Protein AF-A0A067NMU8-F1 (afdb_monomer)

Foldseek 3Di:
DVPAQAWEAEPVGDIDRHHLVLLLVQFPVSVPVVVVVPPPDPDDPDRHYHYDHHHLLLVLLLVCLSDPDDRDQCLVCLPVPVPSLLSNCVVCLVRVRPVSVVRSLVNVLSNLLPCLPSQLVSCVVSVVVVSVVSSVVNVVVVVCVVVVPPPDPPDPPPPPDDDDDDDDDDDDDDDDDDDDDDDDDDDDDDDDDDDDDDDDDDDDDDPPPPPPPPPDDDDDDDDDDDDDDD

Organism: Pleurotus ostreatus (strain PC15) (NCBI:txid1137138)

Solvent-accessible surface area (backbone atoms only — not comparable to full-atom values): 14870 Å² total; per-residue (Å²): 79,98,83,40,73,34,30,40,28,23,61,76,72,43,77,45,52,38,49,58,69,38,43,35,75,42,15,67,74,41,55,65,48,75,63,67,62,70,74,63,68,88,89,67,97,65,82,51,72,47,81,43,84,50,44,48,71,47,50,55,55,56,50,40,62,44,43,103,53,83,65,79,79,45,60,65,30,34,78,77,37,51,68,60,45,50,54,36,34,54,49,19,56,75,42,43,24,60,72,47,30,56,47,34,54,56,15,51,59,71,24,28,89,81,44,15,65,62,50,25,52,52,19,59,77,71,67,35,64,77,49,29,56,52,17,50,54,40,38,52,50,53,51,31,62,75,68,68,58,78,78,74,78,82,78,78,75,77,78,76,75,80,84,76,88,80,88,80,90,82,83,88,87,87,88,84,84,90,80,88,81,90,82,90,78,87,85,82,85,81,87,78,90,70,94,71,85,80,74,84,80,66,88,72,80,75,84,80,78,79,75,82,74,84,77,78,86,87,79,88,84,84,86,79,92,80,90,81,89,134

Mean predicted aligned error: 17.81 Å

Radius of gyration: 31.42 Å; Cα contacts (8 Å, |Δi|>4): 188; chains: 1; bounding box: 74×38×108 Å

Nearest PDB structures (foldseek):
  7mk2-assembly1_B  TM=7.548E-01  e=6.895E-04  Arabidopsis thaliana
  7mk3-assembly1_B  TM=6.906E-01  e=3.148E-04  Arabidopsis thaliana

pLDDT: mean 70.75, std 25.1, range [30.34, 97.5]

Structure (mmCIF, N/CA/C/O backbone):
data_AF-A0A067NMU8-F1
#
_entry.id   AF-A0A067NMU8-F1
#
loop_
_atom_site.group_PDB
_atom_site.id
_atom_site.type_symbol
_atom_site.label_atom_id
_atom_site.label_alt_id
_atom_site.label_comp_id
_atom_site.label_asym_id
_atom_site.label_entity_id
_atom_site.label_seq_id
_atom_site.pdbx_PDB_ins_code
_atom_site.Cartn_x
_atom_site.Cartn_y
_atom_site.Cartn_z
_atom_site.occupancy
_atom_site.B_iso_or_equiv
_atom_site.auth_seq_id
_atom_site.auth_comp_id
_atom_site.auth_asym_id
_atom_site.auth_atom_id
_atom_site.pdbx_PDB_model_num
ATOM 1 N N . ALA A 1 1 ? -12.758 10.124 15.071 1.00 61.84 1 ALA A N 1
ATOM 2 C CA . ALA A 1 1 ? -13.953 10.981 15.228 1.00 61.84 1 ALA A CA 1
ATOM 3 C C . ALA A 1 1 ? -14.558 10.747 16.617 1.00 61.84 1 ALA A C 1
ATOM 5 O O . ALA A 1 1 ? -14.150 9.770 17.238 1.00 61.84 1 ALA A O 1
ATOM 6 N N . PRO A 1 2 ? -15.435 11.610 17.158 1.00 74.81 2 PRO A N 1
ATOM 7 C CA . PRO A 1 2 ? -16.116 11.332 18.429 1.00 74.81 2 PRO A CA 1
ATOM 8 C C . PRO A 1 2 ? -17.111 10.158 18.340 1.00 74.81 2 PRO A C 1
ATOM 10 O O . PRO A 1 2 ? -17.369 9.516 19.349 1.00 74.81 2 PRO A O 1
ATOM 13 N N . ASP A 1 3 ? -17.609 9.855 17.141 1.00 83.62 3 ASP A N 1
ATOM 14 C CA . ASP A 1 3 ? -18.551 8.785 16.783 1.00 83.62 3 ASP A CA 1
ATOM 15 C C . ASP A 1 3 ? -17.879 7.477 16.320 1.00 83.62 3 ASP A C 1
ATOM 17 O O . ASP A 1 3 ? -18.549 6.567 15.840 1.00 83.62 3 ASP A O 1
ATOM 21 N N . SER A 1 4 ? -16.558 7.348 16.490 1.00 84.44 4 SER A N 1
ATOM 22 C CA . SER A 1 4 ? -15.832 6.119 16.148 1.00 84.44 4 SER A CA 1
ATOM 23 C C . SER A 1 4 ? -16.230 4.948 17.047 1.00 84.44 4 SER A C 1
ATOM 25 O O . SER A 1 4 ? -16.200 5.079 18.272 1.00 84.44 4 SER A O 1
ATOM 27 N N . ASP A 1 5 ? -16.477 3.791 16.449 1.00 85.38 5 ASP A N 1
ATOM 28 C CA . ASP A 1 5 ? -16.865 2.536 17.105 1.00 85.38 5 ASP A CA 1
ATOM 29 C C . ASP A 1 5 ? -15.700 1.536 17.239 1.00 85.38 5 ASP A C 1
ATOM 31 O O . ASP A 1 5 ? -15.777 0.598 18.033 1.00 85.38 5 ASP A O 1
ATOM 35 N N . ILE A 1 6 ? -14.594 1.759 16.522 1.00 86.81 6 ILE A N 1
ATOM 36 C CA . ILE A 1 6 ? -13.392 0.922 16.568 1.00 86.81 6 ILE A CA 1
ATOM 37 C C . ILE A 1 6 ? -12.119 1.774 16.516 1.00 86.81 6 ILE A C 1
ATOM 39 O O . ILE A 1 6 ? -12.063 2.840 15.893 1.00 86.81 6 ILE A O 1
ATOM 43 N N . SER A 1 7 ? -11.072 1.312 17.198 1.00 91.19 7 SER A N 1
ATOM 44 C CA . SER A 1 7 ? -9.743 1.919 17.139 1.00 91.19 7 SER A CA 1
ATOM 45 C C . SER A 1 7 ? -8.730 0.952 16.531 1.00 91.19 7 SER A C 1
ATOM 47 O O . SER A 1 7 ? -8.657 -0.207 16.924 1.00 91.19 7 SER A O 1
ATOM 49 N N . LEU A 1 8 ? -7.925 1.433 15.589 1.00 91.81 8 LEU A N 1
ATOM 50 C CA . LEU A 1 8 ? -6.810 0.690 15.002 1.00 91.81 8 LEU A CA 1
ATOM 51 C C . LEU A 1 8 ? -5.504 1.225 15.589 1.00 91.81 8 LEU A C 1
ATOM 53 O O . LEU A 1 8 ? -5.296 2.436 15.609 1.00 91.81 8 LEU A O 1
ATOM 57 N N . LEU A 1 9 ? -4.634 0.348 16.070 1.00 94.38 9 LEU A N 1
ATOM 58 C CA . LEU A 1 9 ? -3.320 0.700 16.601 1.00 94.38 9 LEU A CA 1
ATOM 59 C C . LEU A 1 9 ? -2.253 0.323 15.572 1.00 94.38 9 LEU A C 1
ATOM 61 O O . LEU A 1 9 ? -2.162 -0.841 15.195 1.00 94.38 9 LEU A O 1
ATOM 65 N N . SER A 1 10 ? -1.465 1.290 15.113 1.00 96.75 10 SER A N 1
ATOM 66 C CA . SER A 1 10 ? -0.334 1.041 14.213 1.00 96.75 10 SER A CA 1
ATOM 67 C C . SER A 1 10 ? 0.872 0.446 14.945 1.00 96.75 10 SER A C 1
ATOM 69 O O . SER A 1 10 ? 0.951 0.490 16.175 1.00 96.75 10 SER A O 1
ATOM 71 N N . SER A 1 11 ? 1.855 -0.058 14.194 1.00 96.56 11 SER A N 1
ATOM 72 C CA . SER A 1 11 ? 3.084 -0.621 14.775 1.00 96.56 11 SER A CA 1
ATOM 73 C C . SER A 1 11 ? 3.984 0.412 15.464 1.00 96.56 11 SER A C 1
ATOM 75 O O . SER A 1 11 ? 4.741 0.061 16.366 1.00 96.56 11 SER A O 1
ATOM 77 N N . ASP A 1 12 ? 3.866 1.689 15.098 1.00 96.56 12 ASP A N 1
ATOM 78 C CA . ASP A 1 12 ? 4.497 2.841 15.755 1.00 96.56 12 ASP A CA 1
ATOM 79 C C . ASP A 1 12 ? 3.621 3.464 16.862 1.00 96.56 12 ASP A C 1
ATOM 81 O O . ASP A 1 12 ? 3.843 4.600 17.276 1.00 96.56 12 ASP A O 1
ATOM 85 N N . ASN A 1 13 ? 2.645 2.709 17.380 1.00 93.88 13 ASN A N 1
ATOM 86 C CA . ASN A 1 13 ? 1.767 3.074 18.497 1.00 93.88 13 ASN A CA 1
ATOM 87 C C . ASN A 1 13 ? 0.868 4.304 18.257 1.00 93.88 13 ASN A C 1
ATOM 89 O O . ASN A 1 13 ? 0.468 4.985 19.205 1.00 93.88 13 ASN A O 1
ATOM 93 N N . VAL A 1 14 ? 0.493 4.579 17.007 1.00 95.94 14 VAL A N 1
ATOM 94 C CA . VAL A 1 14 ? -0.491 5.615 16.666 1.00 95.94 14 VAL A CA 1
ATOM 95 C C . VAL A 1 14 ? -1.888 5.005 16.632 1.00 95.94 14 VAL A C 1
ATOM 97 O O . VAL A 1 14 ? -2.138 3.998 15.971 1.00 95.94 14 VAL A O 1
ATOM 100 N N . LEU A 1 15 ? -2.820 5.637 17.347 1.00 94.12 15 LEU A N 1
ATOM 101 C CA . LEU A 1 15 ? -4.201 5.177 17.452 1.00 94.12 15 LEU A CA 1
ATOM 102 C C . LEU A 1 15 ? -5.111 5.912 16.457 1.00 94.12 15 LEU A C 1
ATOM 104 O O . LEU A 1 15 ? -5.336 7.119 16.570 1.00 94.12 15 LEU A O 1
ATOM 108 N N . PHE A 1 16 ? -5.702 5.169 15.528 1.00 92.50 16 PHE A N 1
ATOM 109 C CA . PHE A 1 16 ? -6.678 5.656 14.559 1.00 92.50 16 PHE A CA 1
ATOM 110 C C . PHE A 1 16 ? -8.094 5.315 15.010 1.00 92.50 16 PHE A C 1
ATOM 112 O O . PHE A 1 16 ? -8.483 4.153 15.062 1.00 92.50 16 PHE A O 1
ATOM 119 N N . LYS A 1 17 ? -8.893 6.342 15.294 1.00 92.12 17 LYS A N 1
ATOM 120 C CA . LYS A 1 17 ? -10.319 6.203 15.612 1.00 92.12 17 LYS A CA 1
ATOM 121 C C . LYS A 1 17 ? -11.148 6.204 14.332 1.00 92.12 17 LYS A C 1
ATOM 123 O O . LYS A 1 17 ? -11.291 7.269 13.720 1.00 92.12 17 LYS A O 1
ATOM 128 N N . VAL A 1 18 ? -11.692 5.052 13.950 1.00 91.06 18 VAL A N 1
ATOM 129 C CA . VAL A 1 18 ? -12.383 4.847 12.667 1.00 91.06 18 VAL A CA 1
ATOM 130 C C . VAL A 1 18 ? -13.792 4.276 12.856 1.00 91.06 18 VAL A C 1
ATOM 132 O O . VAL A 1 18 ? -14.191 3.976 13.977 1.00 91.06 18 VAL A O 1
ATOM 135 N N . HIS A 1 19 ? -14.549 4.183 11.761 1.00 89.62 19 HIS A N 1
ATOM 136 C CA . HIS A 1 19 ? -15.897 3.622 11.744 1.00 89.62 19 HIS A CA 1
ATOM 137 C C . HIS A 1 19 ? -15.891 2.244 11.080 1.00 89.62 19 HIS A C 1
ATOM 139 O O . HIS A 1 19 ? -15.444 2.126 9.932 1.00 89.62 19 HIS A O 1
ATOM 145 N N . ARG A 1 20 ? -16.428 1.220 11.748 1.00 87.62 20 ARG A N 1
ATOM 146 C CA . ARG A 1 20 ? -16.525 -0.157 11.236 1.00 87.62 20 ARG A CA 1
ATOM 147 C C . ARG A 1 20 ? -17.262 -0.208 9.906 1.00 87.62 20 ARG A C 1
ATOM 149 O O . ARG A 1 20 ? -16.836 -0.926 9.010 1.00 87.62 20 ARG A O 1
ATOM 156 N N . ILE A 1 21 ? -18.307 0.606 9.744 1.00 88.31 21 ILE A N 1
ATOM 157 C CA . ILE A 1 21 ? -19.077 0.678 8.495 1.00 88.31 21 ILE A CA 1
ATOM 158 C C . ILE A 1 21 ? -18.212 1.068 7.288 1.00 88.31 21 ILE A C 1
ATOM 160 O O . ILE A 1 21 ? -18.378 0.500 6.213 1.00 88.31 21 ILE A O 1
ATOM 164 N N . ASN A 1 22 ? -17.245 1.972 7.468 1.00 89.69 22 ASN A N 1
ATOM 165 C CA . ASN A 1 22 ? -16.347 2.377 6.389 1.00 89.69 22 ASN A CA 1
ATOM 166 C C . ASN A 1 22 ? -15.335 1.274 6.075 1.00 89.69 22 ASN A C 1
ATOM 168 O O . ASN A 1 22 ? -15.061 1.016 4.906 1.00 89.69 22 ASN A O 1
ATOM 172 N N . LEU A 1 23 ? -14.817 0.589 7.101 1.00 89.25 23 LEU A N 1
ATOM 173 C CA . LEU A 1 23 ? -13.941 -0.566 6.897 1.00 89.25 23 LEU A CA 1
ATOM 174 C C . LEU A 1 23 ? -14.678 -1.670 6.125 1.00 89.25 23 LEU A C 1
ATOM 176 O O . LEU A 1 23 ? -14.187 -2.121 5.099 1.00 89.25 23 LEU A O 1
ATOM 180 N N . LYS A 1 24 ? -15.893 -2.025 6.554 1.00 87.94 24 LYS A N 1
ATOM 181 C CA . LYS A 1 24 ? -16.756 -3.034 5.921 1.00 87.94 24 LYS A CA 1
ATOM 182 C C . LYS A 1 24 ? -17.129 -2.692 4.478 1.00 87.94 24 LYS A C 1
ATOM 184 O O . LYS A 1 24 ? -17.220 -3.581 3.642 1.00 87.94 24 LYS A O 1
ATOM 189 N N . MET A 1 25 ? -17.349 -1.413 4.175 1.00 87.50 25 MET A N 1
ATOM 190 C CA . MET A 1 25 ? -17.713 -0.965 2.826 1.00 87.50 25 MET A CA 1
ATOM 191 C C . MET A 1 25 ? -16.532 -0.994 1.846 1.00 87.50 25 MET A C 1
ATOM 193 O O . MET A 1 25 ? -16.743 -1.152 0.645 1.00 87.50 25 MET A O 1
ATOM 197 N N . HIS A 1 26 ? -15.305 -0.811 2.337 1.00 87.94 26 HIS A N 1
ATOM 198 C CA . HIS A 1 26 ? -14.127 -0.588 1.493 1.00 87.94 26 HIS A CA 1
ATOM 199 C C . HIS A 1 26 ? -13.055 -1.682 1.589 1.00 87.94 26 HIS A C 1
ATOM 201 O O . HIS A 1 26 ? -12.042 -1.589 0.894 1.00 87.94 26 HIS A O 1
ATOM 207 N N . SER A 1 27 ? -13.255 -2.696 2.431 1.00 86.38 27 SER A N 1
ATOM 208 C CA . SER A 1 27 ? -12.328 -3.806 2.637 1.00 86.38 27 SER A CA 1
ATOM 209 C C . SER A 1 27 ? -13.080 -5.108 2.890 1.00 86.38 27 SER A C 1
ATOM 211 O O . SER A 1 27 ? -13.880 -5.209 3.821 1.00 86.38 27 SER A O 1
ATOM 213 N N . ASP A 1 28 ? -12.740 -6.137 2.114 1.00 81.75 28 ASP A N 1
ATOM 214 C CA . ASP A 1 28 ? -13.320 -7.477 2.267 1.00 81.75 28 ASP A CA 1
ATOM 215 C C . ASP A 1 28 ? -12.971 -8.120 3.613 1.00 81.75 28 ASP A C 1
ATOM 217 O O . ASP A 1 28 ? -13.759 -8.868 4.179 1.00 81.75 28 ASP A O 1
ATOM 221 N N . ILE A 1 29 ? -11.782 -7.842 4.149 1.00 81.25 29 ILE A N 1
ATOM 222 C CA . ILE A 1 29 ? -11.295 -8.504 5.370 1.00 81.25 29 ILE A CA 1
ATOM 223 C C . ILE A 1 29 ? -12.029 -8.004 6.609 1.00 81.25 29 ILE A C 1
ATOM 225 O O . ILE A 1 29 ? -12.162 -8.731 7.591 1.00 81.25 29 ILE A O 1
ATOM 229 N N . PHE A 1 30 ? -12.545 -6.780 6.549 1.00 73.44 30 PHE A N 1
ATOM 230 C CA . PHE A 1 30 ? -13.366 -6.218 7.610 1.00 73.44 30 PHE A CA 1
ATOM 231 C C . PHE A 1 30 ? -14.868 -6.445 7.385 1.00 73.44 30 PHE A C 1
ATOM 233 O O . PHE A 1 30 ? -15.666 -5.993 8.207 1.00 73.44 30 PHE A O 1
ATOM 240 N N . ALA A 1 31 ? -15.268 -7.152 6.319 1.00 68.00 31 ALA A N 1
ATOM 241 C CA . ALA A 1 31 ? -16.676 -7.394 6.012 1.00 68.00 31 ALA A CA 1
ATOM 242 C C . ALA A 1 31 ? -17.375 -8.280 7.058 1.00 68.00 31 ALA A C 1
ATOM 244 O O . ALA A 1 31 ? -18.508 -7.984 7.447 1.00 68.00 31 ALA A O 1
ATOM 245 N N . ASP A 1 32 ? -16.656 -9.276 7.581 1.00 62.75 32 ASP A N 1
ATOM 246 C CA . ASP A 1 32 ? -17.139 -10.233 8.590 1.00 62.75 32 ASP A CA 1
ATOM 247 C C . ASP A 1 32 ? -16.733 -9.844 10.025 1.00 62.75 32 ASP A C 1
ATOM 249 O O . ASP A 1 32 ? -16.892 -10.606 10.977 1.00 62.75 32 ASP A O 1
ATOM 253 N N . ALA A 1 33 ? -16.199 -8.634 10.224 1.00 57.47 33 ALA A N 1
ATOM 254 C CA . ALA A 1 33 ? -15.663 -8.217 11.520 1.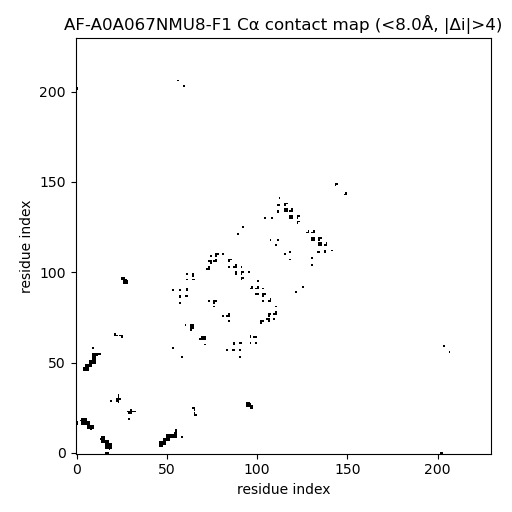00 57.47 33 ALA A CA 1
ATOM 255 C C . ALA A 1 33 ? -16.733 -8.067 12.622 1.00 57.47 33 ALA A C 1
ATOM 257 O O . ALA A 1 33 ? -16.373 -7.907 13.789 1.00 57.47 33 ALA A O 1
ATOM 258 N N . ASP A 1 34 ? -18.024 -8.115 12.281 1.00 56.03 34 ASP A N 1
ATOM 259 C CA . ASP A 1 34 ? -19.124 -8.147 13.254 1.00 56.03 34 ASP A CA 1
ATOM 260 C C . ASP A 1 34 ? -19.057 -9.409 14.144 1.00 56.03 34 ASP A C 1
ATOM 262 O O . ASP A 1 34 ? -19.388 -9.342 15.329 1.00 56.03 34 ASP A O 1
ATOM 266 N N . ASP A 1 35 ? -18.503 -10.521 13.644 1.00 52.19 35 ASP A N 1
ATOM 267 C CA . ASP A 1 35 ? -18.342 -11.760 14.419 1.00 52.19 35 ASP A CA 1
ATOM 268 C C . ASP A 1 35 ? -17.196 -11.683 15.441 1.00 52.19 35 ASP A C 1
ATOM 270 O O . ASP A 1 35 ? -17.239 -12.335 16.487 1.00 52.19 35 ASP A O 1
ATOM 274 N N . ILE A 1 36 ? -16.199 -10.821 15.216 1.00 51.97 36 ILE A N 1
ATOM 275 C CA . ILE A 1 36 ? -15.051 -10.633 16.124 1.00 51.97 36 ILE A CA 1
ATOM 276 C C . ILE A 1 36 ? -15.493 -9.962 17.441 1.00 51.97 36 ILE A C 1
ATOM 278 O O . ILE A 1 36 ? -14.872 -10.148 18.490 1.00 51.97 36 ILE A O 1
ATOM 282 N N . SER A 1 37 ? -16.632 -9.259 17.428 1.00 50.41 37 SER A N 1
ATOM 283 C CA . SER A 1 37 ? -17.250 -8.664 18.619 1.00 50.41 37 SER A CA 1
ATOM 284 C C . SER A 1 37 ? -17.822 -9.701 19.597 1.00 50.41 37 SER A C 1
ATOM 286 O O . SER A 1 37 ? -18.063 -9.361 20.759 1.00 50.41 37 SER A O 1
ATOM 288 N N . THR A 1 38 ? -18.070 -10.945 19.175 1.00 45.22 38 THR A N 1
ATOM 289 C CA . THR A 1 38 ? -18.774 -11.936 20.016 1.00 45.22 38 THR A CA 1
ATOM 290 C C . THR A 1 38 ? -17.882 -12.632 21.047 1.00 45.22 38 THR A C 1
ATOM 292 O O . THR A 1 38 ? -18.396 -13.209 22.004 1.00 45.22 38 THR A O 1
ATOM 295 N N . PHE A 1 39 ? -16.554 -12.504 20.944 1.00 45.59 39 PHE A N 1
ATOM 296 C CA . PHE A 1 39 ? -15.621 -13.018 21.959 1.00 45.59 39 PHE A CA 1
ATOM 297 C C . PHE A 1 39 ? -15.396 -12.073 23.147 1.00 45.59 39 PHE A C 1
ATOM 299 O O . PHE A 1 39 ? -14.650 -12.417 24.067 1.00 45.59 39 PHE A O 1
ATOM 306 N N . LYS A 1 40 ? -16.057 -10.906 23.188 1.00 48.12 40 LYS A N 1
ATOM 307 C CA . LYS A 1 40 ? -16.107 -10.098 24.411 1.00 48.12 40 LYS A CA 1
ATOM 308 C C . LYS A 1 40 ? -17.049 -10.768 25.405 1.00 48.12 40 LYS A C 1
ATOM 310 O O . LYS A 1 40 ? -18.252 -10.519 25.433 1.00 48.12 40 LYS A O 1
ATOM 315 N N . THR A 1 41 ? -16.466 -11.624 26.237 1.00 41.47 41 THR A N 1
ATOM 316 C CA . THR A 1 41 ? -17.028 -12.053 27.512 1.00 41.47 41 THR A CA 1
ATOM 317 C C . THR A 1 41 ? -17.631 -10.845 28.224 1.00 41.47 41 THR A C 1
ATOM 319 O O . THR A 1 41 ? -16.983 -9.817 28.422 1.00 41.47 41 THR A O 1
ATOM 322 N N . SER A 1 42 ? -18.909 -10.986 28.558 1.00 48.34 42 SER A N 1
ATOM 323 C CA . SER A 1 42 ? -19.688 -10.145 29.461 1.00 48.34 42 SER A CA 1
ATOM 324 C C . SER A 1 42 ? -18.834 -9.332 30.450 1.00 48.34 42 SER A C 1
ATOM 326 O O . SER A 1 42 ? -18.087 -9.920 31.233 1.00 48.34 42 SER A O 1
ATOM 328 N N . ASN A 1 43 ? -19.048 -8.009 30.473 1.00 49.50 43 ASN A N 1
ATOM 329 C CA . ASN A 1 43 ? -18.691 -7.056 31.546 1.00 49.50 43 ASN A CA 1
ATOM 330 C C . ASN A 1 43 ? -17.451 -6.157 31.395 1.00 49.50 43 ASN A C 1
ATOM 332 O O . ASN A 1 43 ? -16.992 -5.606 32.397 1.00 49.50 43 ASN A O 1
ATOM 336 N N . GLN A 1 44 ? -16.941 -5.893 30.191 1.00 47.41 44 GLN A N 1
ATOM 337 C CA . GLN A 1 44 ? -15.977 -4.797 30.001 1.00 47.41 44 GLN A CA 1
ATOM 338 C C . GLN A 1 44 ? -16.350 -3.946 28.785 1.00 47.41 44 GLN A C 1
ATOM 340 O O . GLN A 1 44 ? -16.168 -4.343 27.637 1.00 47.41 44 GLN A O 1
ATOM 345 N N . GLN A 1 45 ? -16.830 -2.732 29.054 1.00 55.75 45 GLN A N 1
ATOM 346 C CA . GLN A 1 45 ? -17.056 -1.656 28.086 1.00 55.75 45 GLN A CA 1
ATOM 347 C C . GLN A 1 45 ? -15.719 -1.044 27.633 1.00 55.75 45 GLN A C 1
ATOM 349 O O . GLN A 1 45 ? -15.533 0.169 27.628 1.00 55.75 45 GLN A O 1
ATOM 354 N N . ALA A 1 46 ? -14.735 -1.895 27.338 1.00 59.22 46 ALA A N 1
ATOM 355 C CA . ALA A 1 46 ? -13.438 -1.465 26.858 1.00 59.22 46 ALA A CA 1
ATOM 356 C C . ALA A 1 46 ? -13.537 -1.164 25.351 1.00 59.22 46 ALA A C 1
ATOM 358 O O . ALA A 1 46 ? -14.107 -1.979 24.603 1.00 59.22 46 ALA A O 1
ATOM 359 N N . PRO A 1 47 ? -12.996 -0.015 24.896 1.00 66.38 47 PRO A N 1
ATOM 360 C CA . PRO A 1 47 ? -12.952 0.318 23.479 1.00 66.38 47 PRO A CA 1
ATOM 361 C C . PRO A 1 47 ? -12.227 -0.796 22.724 1.00 66.38 47 PRO A C 1
ATOM 363 O O . PRO A 1 47 ? -11.201 -1.304 23.174 1.00 66.38 47 PRO A O 1
ATOM 366 N N . GLU A 1 48 ? -12.793 -1.225 21.601 1.00 82.06 48 GLU A N 1
ATOM 367 C CA . GLU A 1 48 ? -12.159 -2.225 20.750 1.00 82.06 48 GLU A CA 1
ATOM 368 C C . GLU A 1 48 ? -10.919 -1.624 20.093 1.00 82.06 48 GLU A C 1
ATOM 370 O O . GLU A 1 48 ? -11.016 -0.623 19.379 1.00 82.06 48 GLU A O 1
ATOM 375 N N . ILE A 1 49 ? -9.761 -2.222 20.373 1.00 87.69 49 ILE A N 1
ATOM 376 C CA . ILE A 1 49 ? -8.479 -1.826 19.797 1.00 87.69 49 ILE A CA 1
ATOM 377 C C . ILE A 1 49 ? -7.939 -3.009 19.001 1.00 87.69 49 ILE A C 1
ATOM 379 O O . ILE A 1 49 ? -7.703 -4.078 19.562 1.00 87.69 49 ILE A O 1
ATOM 383 N N . VAL A 1 50 ? -7.725 -2.803 17.705 1.00 89.06 50 VAL A N 1
ATOM 384 C CA . VAL A 1 50 ? -7.136 -3.791 16.798 1.00 89.06 50 VAL A CA 1
ATOM 385 C C . VAL A 1 50 ? -5.724 -3.347 16.444 1.00 89.06 50 VAL A C 1
ATOM 387 O O . VAL A 1 50 ? -5.541 -2.298 15.831 1.00 89.06 50 VAL A O 1
ATOM 390 N N . ALA A 1 51 ? -4.724 -4.133 16.835 1.00 91.81 51 ALA A N 1
ATOM 391 C CA . ALA A 1 51 ? -3.332 -3.866 16.490 1.00 91.81 51 ALA A CA 1
ATOM 392 C C . ALA A 1 51 ? -3.021 -4.330 15.060 1.00 91.81 51 ALA A C 1
ATOM 394 O O . ALA A 1 51 ? -3.320 -5.465 14.687 1.00 91.81 51 ALA A O 1
ATOM 395 N N . LEU A 1 52 ? -2.407 -3.449 14.277 1.00 93.00 52 LEU A N 1
ATOM 396 C CA . LEU A 1 52 ? -2.011 -3.652 12.890 1.00 93.00 52 LEU A CA 1
ATOM 397 C C . LEU A 1 52 ? -0.483 -3.574 12.768 1.00 93.00 52 LEU A C 1
ATOM 399 O O . LEU A 1 52 ? 0.190 -2.905 13.551 1.00 93.00 52 LEU A O 1
ATOM 403 N N . ALA A 1 53 ? 0.077 -4.285 11.790 1.00 94.94 53 ALA A N 1
ATOM 404 C CA . ALA A 1 53 ? 1.530 -4.390 11.617 1.00 94.94 53 ALA A CA 1
ATOM 405 C C . ALA A 1 53 ? 2.134 -3.172 10.893 1.00 94.94 53 ALA 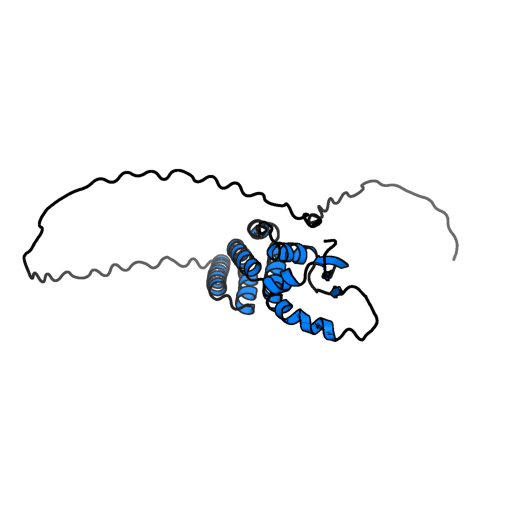A C 1
ATOM 407 O O . ALA A 1 53 ? 3.344 -2.950 10.912 1.00 94.94 53 ALA A O 1
ATOM 408 N N . GLU A 1 54 ? 1.294 -2.394 10.225 1.00 96.69 54 GLU A N 1
ATOM 409 C CA . GLU A 1 54 ? 1.684 -1.308 9.346 1.00 96.69 54 GLU A CA 1
ATOM 410 C C . GLU A 1 54 ? 1.971 -0.039 10.140 1.00 96.69 54 GLU A C 1
ATOM 412 O O . GLU A 1 54 ? 1.365 0.243 11.178 1.00 96.69 54 GLU A O 1
ATOM 417 N N . HIS A 1 55 ? 2.897 0.744 9.601 1.00 97.50 55 HIS A N 1
ATOM 418 C CA . HIS A 1 55 ? 3.243 2.044 10.142 1.00 97.50 55 HIS A CA 1
ATOM 419 C C . HIS A 1 55 ? 2.073 3.028 9.977 1.00 97.50 55 HIS A C 1
ATOM 421 O O . HIS A 1 55 ? 1.289 2.943 9.023 1.00 97.50 55 HIS A O 1
ATOM 427 N N . SER A 1 56 ? 1.970 4.003 10.877 1.00 96.62 56 SER A N 1
ATOM 428 C CA . SER A 1 56 ? 0.910 5.017 10.877 1.00 96.62 56 SER A CA 1
ATOM 429 C C . SER A 1 56 ? 0.782 5.766 9.552 1.00 96.62 56 SER A C 1
ATOM 431 O O . SER A 1 56 ? -0.327 6.045 9.103 1.00 96.62 56 SER A O 1
ATOM 433 N N . THR A 1 57 ? 1.900 6.049 8.885 1.00 96.56 57 THR A N 1
ATOM 434 C CA . THR A 1 57 ? 1.946 6.710 7.572 1.00 96.56 57 THR A CA 1
ATOM 435 C C . THR A 1 57 ? 1.197 5.909 6.508 1.00 96.56 57 THR A C 1
ATOM 437 O O . THR A 1 57 ? 0.325 6.460 5.834 1.00 96.56 57 THR A O 1
ATOM 440 N N . VAL A 1 58 ? 1.454 4.603 6.417 1.00 97.19 58 VAL A N 1
ATOM 441 C CA . VAL A 1 58 ? 0.779 3.686 5.486 1.00 97.19 58 VAL A CA 1
ATOM 442 C C . VAL A 1 58 ? -0.715 3.609 5.797 1.00 97.19 58 VAL A C 1
ATOM 444 O O . VAL A 1 58 ? -1.549 3.808 4.910 1.00 97.19 58 VAL A O 1
ATOM 447 N N . LEU A 1 59 ? -1.064 3.398 7.070 1.00 95.75 59 LEU A N 1
ATOM 448 C CA . LEU A 1 59 ? -2.461 3.314 7.501 1.00 95.75 59 LEU A CA 1
ATOM 449 C C . LEU A 1 59 ? -3.219 4.613 7.248 1.00 95.75 59 LEU A C 1
ATOM 451 O O . LEU A 1 59 ? -4.358 4.574 6.798 1.00 95.75 59 LEU A O 1
ATOM 455 N N . SER A 1 60 ? -2.595 5.768 7.474 1.00 95.12 60 SER A N 1
ATOM 456 C CA . SER A 1 60 ? -3.233 7.064 7.238 1.00 95.12 60 SER A CA 1
ATOM 457 C C . SER A 1 60 ? -3.635 7.252 5.773 1.00 95.12 60 SER A C 1
ATOM 459 O O . SER A 1 60 ? -4.710 7.779 5.492 1.00 95.12 60 SER A O 1
ATOM 461 N N . ILE A 1 61 ? -2.810 6.775 4.835 1.00 95.44 61 ILE A N 1
ATOM 462 C CA . ILE A 1 61 ? -3.080 6.853 3.397 1.00 95.44 61 ILE A CA 1
ATOM 463 C C . ILE A 1 61 ? -4.181 5.867 3.015 1.00 95.44 61 ILE A C 1
ATOM 465 O O . ILE A 1 61 ? -5.141 6.266 2.357 1.00 95.44 61 ILE A O 1
ATOM 469 N N . LEU A 1 62 ? -4.097 4.614 3.473 1.00 94.88 62 LEU A N 1
ATOM 470 C CA . LEU A 1 62 ? -5.132 3.608 3.211 1.00 94.88 62 LEU A CA 1
ATOM 471 C C . LEU A 1 62 ? -6.494 4.022 3.758 1.00 94.88 62 LEU A C 1
ATOM 473 O O . LEU A 1 62 ? -7.497 3.933 3.054 1.00 94.88 62 LEU A O 1
ATOM 477 N N . LEU A 1 63 ? -6.535 4.530 4.989 1.00 93.75 63 LEU A N 1
ATOM 478 C CA . LEU A 1 63 ? -7.775 4.983 5.602 1.00 93.75 63 LEU A CA 1
ATOM 479 C C . LEU A 1 63 ? -8.396 6.134 4.812 1.00 93.75 63 LEU A C 1
ATOM 481 O O . LEU A 1 63 ? -9.611 6.173 4.685 1.00 93.75 63 LEU A O 1
ATOM 485 N N . ARG A 1 64 ? -7.619 7.029 4.193 1.00 93.94 64 ARG A N 1
ATOM 486 C CA . ARG A 1 64 ? -8.191 8.092 3.342 1.00 93.94 64 ARG A CA 1
ATOM 487 C C . ARG A 1 64 ? -8.953 7.552 2.130 1.00 93.94 64 ARG A C 1
ATOM 489 O O . ARG A 1 64 ? -9.934 8.176 1.742 1.00 93.94 64 ARG A O 1
ATOM 496 N N . TYR A 1 65 ? -8.570 6.396 1.583 1.00 93.19 65 TYR A N 1
ATOM 497 C CA . TYR A 1 65 ? -9.328 5.724 0.515 1.00 93.19 65 TYR A CA 1
ATOM 498 C C . TYR A 1 65 ? -10.663 5.130 0.986 1.00 93.19 65 TYR A C 1
ATOM 500 O O . TYR A 1 65 ? -11.537 4.874 0.163 1.00 93.19 65 TYR A O 1
ATOM 508 N N . MET A 1 66 ? -10.835 4.918 2.293 1.00 91.25 66 MET A N 1
ATOM 509 C CA . MET A 1 66 ? -12.054 4.351 2.886 1.00 91.25 66 MET A CA 1
ATOM 510 C C . MET A 1 66 ? -13.037 5.416 3.380 1.00 91.25 66 MET A C 1
ATOM 512 O O . MET A 1 66 ? -14.062 5.101 3.981 1.00 91.25 66 MET A O 1
ATOM 516 N N . TYR A 1 67 ? -12.702 6.691 3.213 1.00 90.19 67 TYR A N 1
ATOM 517 C CA . TYR A 1 67 ? -13.536 7.803 3.644 1.00 90.19 67 TYR A CA 1
ATOM 518 C C . TYR A 1 67 ? -13.928 8.652 2.445 1.00 90.19 67 TYR A C 1
ATOM 520 O O . TYR A 1 67 ? -13.268 8.664 1.411 1.00 90.19 67 TYR A O 1
ATOM 528 N N . ARG A 1 68 ? -15.013 9.416 2.607 1.00 86.19 68 ARG A N 1
ATOM 529 C CA . ARG A 1 68 ? -15.518 10.363 1.603 1.00 86.19 68 ARG A CA 1
ATOM 530 C C . ARG A 1 68 ? -14.624 11.601 1.507 1.00 86.19 68 ARG A C 1
ATOM 532 O O . ARG A 1 68 ? -15.029 12.708 1.855 1.00 86.19 68 ARG A O 1
ATOM 539 N N . GLN A 1 69 ? -13.391 11.400 1.072 1.00 86.12 69 GLN A N 1
ATOM 540 C CA . GLN A 1 69 ? -12.395 12.430 0.827 1.00 86.12 69 GLN A CA 1
ATOM 541 C C . GLN A 1 69 ? -11.777 12.208 -0.555 1.00 86.12 69 GLN A C 1
ATOM 543 O O . GLN A 1 69 ? -11.811 11.087 -1.064 1.00 86.12 69 GLN A O 1
ATOM 548 N N . PRO A 1 70 ? -11.209 13.253 -1.181 1.00 86.50 70 PRO A N 1
ATOM 549 C CA . PRO A 1 70 ? -10.433 13.069 -2.397 1.00 86.50 70 PRO A CA 1
ATOM 550 C C . PRO A 1 70 ? -9.321 12.034 -2.158 1.00 86.50 70 PRO A C 1
ATOM 552 O O . PRO A 1 70 ? -8.573 12.182 -1.178 1.00 86.50 70 PRO A O 1
ATOM 555 N N . PRO A 1 71 ? -9.215 10.995 -3.008 1.00 86.56 71 PRO A N 1
ATOM 556 C CA . PRO A 1 71 ? -8.185 9.983 -2.850 1.00 86.56 71 PRO A CA 1
ATOM 557 C C . PRO A 1 71 ? -6.807 10.648 -2.959 1.00 86.56 71 PRO A C 1
ATOM 559 O O . PRO A 1 71 ? -6.618 11.537 -3.795 1.00 86.56 71 PRO A O 1
ATOM 562 N N . PRO A 1 72 ? -5.849 10.276 -2.098 1.00 90.94 72 PRO A N 1
ATOM 563 C CA . PRO A 1 72 ? -4.507 10.828 -2.172 1.00 90.94 72 PRO A CA 1
ATOM 564 C C . PRO A 1 72 ? -3.824 10.361 -3.460 1.00 90.94 72 PRO A C 1
ATOM 566 O O . PRO A 1 72 ? -3.872 9.180 -3.798 1.00 90.94 72 PRO A O 1
ATOM 569 N N . ASP A 1 73 ? -3.163 11.281 -4.155 1.00 91.69 73 ASP A N 1
ATOM 570 C CA . ASP A 1 73 ? -2.372 10.937 -5.330 1.00 91.69 73 ASP A CA 1
ATOM 571 C C . ASP A 1 73 ? -1.090 10.197 -4.915 1.00 91.69 73 ASP A C 1
ATOM 573 O O . ASP A 1 73 ? -0.279 10.716 -4.146 1.00 91.69 73 ASP A O 1
ATOM 577 N N . LEU A 1 74 ? -0.924 8.971 -5.414 1.00 95.31 74 LEU A N 1
ATOM 578 C CA . LEU A 1 74 ? 0.247 8.132 -5.153 1.00 95.31 74 LEU A CA 1
ATOM 579 C C . LEU A 1 74 ? 1.339 8.304 -6.219 1.00 95.31 74 LEU A C 1
ATOM 581 O O . LEU A 1 74 ? 2.450 7.811 -6.031 1.00 95.31 74 LEU A O 1
ATOM 585 N N . SER A 1 75 ? 1.069 9.015 -7.319 1.00 93.06 75 SER A N 1
ATOM 586 C CA . SER A 1 75 ? 2.037 9.215 -8.404 1.00 93.06 75 SER A CA 1
ATOM 587 C C . SER A 1 75 ? 3.267 10.014 -7.974 1.00 93.06 75 SER A C 1
ATOM 589 O O . SER A 1 75 ? 4.354 9.770 -8.495 1.00 93.06 75 SER A O 1
ATOM 591 N N . ALA A 1 76 ? 3.136 10.914 -6.995 1.00 90.56 76 ALA A N 1
ATOM 592 C CA . ALA A 1 76 ? 4.280 11.628 -6.420 1.00 90.56 76 ALA A CA 1
ATOM 593 C C . ALA A 1 76 ? 5.263 10.670 -5.716 1.00 90.56 76 ALA A C 1
ATOM 595 O O . ALA A 1 76 ? 6.477 10.758 -5.901 1.00 90.56 76 ALA A O 1
ATOM 596 N N . LEU A 1 77 ? 4.740 9.672 -4.992 1.00 91.88 77 LEU A N 1
ATOM 597 C CA . LEU A 1 77 ? 5.560 8.690 -4.273 1.00 91.88 77 LEU A CA 1
ATOM 598 C C . LEU A 1 77 ? 6.353 7.775 -5.210 1.00 91.88 77 LEU A C 1
ATOM 600 O O . LEU A 1 77 ? 7.380 7.239 -4.807 1.00 91.88 77 LEU A O 1
ATOM 604 N N . ALA A 1 78 ? 5.920 7.631 -6.466 1.00 89.62 78 ALA A N 1
ATOM 605 C CA . ALA A 1 78 ? 6.613 6.814 -7.459 1.00 89.62 78 ALA A CA 1
ATOM 606 C C . ALA A 1 78 ? 8.074 7.248 -7.688 1.00 89.62 78 ALA A C 1
ATOM 608 O O . ALA A 1 78 ? 8.910 6.414 -8.048 1.00 89.62 78 ALA A O 1
ATOM 609 N N . HIS A 1 79 ? 8.374 8.533 -7.475 1.00 87.50 79 HIS A N 1
ATOM 610 C CA . HIS A 1 79 ? 9.713 9.103 -7.624 1.00 87.50 79 HIS A CA 1
ATOM 611 C C . HIS A 1 79 ? 10.338 9.462 -6.274 1.00 87.50 79 HIS A C 1
ATOM 613 O O . HIS A 1 79 ? 11.527 9.221 -6.079 1.00 87.50 79 HIS A O 1
ATOM 619 N N . ASP A 1 80 ? 9.541 10.013 -5.355 1.00 90.62 80 ASP A N 1
ATOM 620 C CA . ASP A 1 80 ? 10.055 10.587 -4.110 1.00 90.62 80 ASP A CA 1
ATOM 621 C C . ASP A 1 80 ? 10.336 9.531 -3.031 1.00 90.62 80 ASP A C 1
ATOM 623 O O . ASP A 1 80 ? 11.320 9.646 -2.301 1.00 90.62 80 ASP A O 1
ATOM 627 N N . ASP A 1 81 ? 9.479 8.510 -2.912 1.00 95.00 81 ASP A N 1
ATOM 628 C CA . ASP A 1 81 ? 9.566 7.506 -1.847 1.00 95.00 81 ASP A CA 1
ATOM 629 C C . ASP A 1 81 ? 8.941 6.169 -2.278 1.00 95.00 81 ASP A C 1
ATOM 631 O O . ASP A 1 81 ? 7.811 5.810 -1.926 1.00 95.00 81 ASP A O 1
ATOM 635 N N . PHE A 1 82 ? 9.708 5.413 -3.067 1.00 95.19 82 PHE A N 1
ATOM 636 C CA . PHE A 1 82 ? 9.286 4.105 -3.565 1.00 95.19 82 PHE A CA 1
ATOM 637 C C . PHE A 1 82 ? 9.021 3.097 -2.435 1.00 95.19 82 PHE A C 1
ATOM 639 O O . PHE A 1 82 ? 8.115 2.276 -2.556 1.00 95.19 82 PHE A O 1
ATOM 646 N N . LEU A 1 83 ? 9.772 3.165 -1.329 1.00 95.81 83 LEU A N 1
ATOM 647 C CA . LEU A 1 83 ? 9.598 2.242 -0.203 1.00 95.81 83 LEU A CA 1
ATOM 648 C C . LEU A 1 83 ? 8.236 2.441 0.462 1.00 95.81 83 LEU A C 1
ATOM 650 O O . LEU A 1 83 ? 7.546 1.467 0.763 1.00 95.81 83 LEU A O 1
ATOM 654 N N . LEU A 1 84 ? 7.819 3.694 0.652 1.00 96.31 84 LEU A N 1
ATOM 655 C CA . LEU A 1 84 ? 6.482 3.987 1.156 1.00 96.31 84 LEU A CA 1
ATOM 656 C C . LEU A 1 84 ? 5.400 3.508 0.178 1.00 96.31 84 LEU A C 1
ATOM 658 O O . LEU A 1 84 ? 4.410 2.918 0.612 1.00 96.31 84 LEU A O 1
ATOM 662 N N . LEU A 1 85 ? 5.588 3.713 -1.131 1.00 97.38 85 LEU A N 1
ATOM 663 C CA . LEU A 1 85 ? 4.652 3.229 -2.151 1.00 97.38 85 LEU A CA 1
ATOM 664 C C . LEU A 1 85 ? 4.506 1.699 -2.130 1.00 97.38 85 LEU A C 1
ATOM 666 O O . LEU A 1 85 ? 3.386 1.193 -2.179 1.00 97.38 85 LEU A O 1
ATOM 670 N N . GLU A 1 86 ? 5.613 0.966 -2.022 1.00 96.44 86 GLU A N 1
ATOM 671 C CA . GLU A 1 86 ? 5.619 -0.496 -1.913 1.00 96.44 86 GLU A CA 1
ATOM 672 C C . GLU A 1 86 ? 4.873 -0.965 -0.655 1.00 96.44 86 GLU A C 1
ATOM 674 O O . GLU A 1 86 ? 4.014 -1.843 -0.738 1.00 96.44 86 GLU A O 1
ATOM 679 N N . GLN A 1 87 ? 5.117 -0.331 0.497 1.00 97.00 87 GLN A N 1
ATOM 680 C CA . GLN A 1 87 ? 4.405 -0.644 1.741 1.00 97.00 87 GLN A CA 1
ATOM 681 C C . GLN A 1 87 ? 2.900 -0.369 1.640 1.00 97.00 87 GLN A C 1
ATOM 683 O O . GLN A 1 87 ? 2.099 -1.149 2.156 1.00 97.00 87 GLN A O 1
ATOM 688 N N . ILE A 1 88 ? 2.500 0.715 0.965 1.00 97.44 88 ILE A N 1
ATOM 689 C CA . ILE A 1 88 ? 1.086 1.021 0.701 1.00 97.44 88 ILE A CA 1
ATOM 690 C C . ILE A 1 88 ? 0.473 -0.042 -0.203 1.00 97.44 88 ILE A C 1
ATOM 692 O O . ILE A 1 88 ? -0.627 -0.499 0.090 1.00 97.44 88 ILE A O 1
ATOM 696 N N . ALA A 1 89 ? 1.163 -0.452 -1.266 1.00 97.31 89 ALA A N 1
ATOM 697 C CA . ALA A 1 89 ? 0.674 -1.475 -2.184 1.00 97.31 89 ALA A CA 1
ATOM 698 C C . ALA A 1 89 ? 0.491 -2.829 -1.476 1.00 97.31 89 ALA A C 1
ATOM 700 O O . ALA A 1 89 ? -0.562 -3.454 -1.594 1.00 97.31 89 ALA A O 1
ATOM 701 N N . GLU A 1 90 ? 1.477 -3.249 -0.677 1.00 97.25 90 GLU A N 1
ATOM 702 C CA . GLU A 1 90 ? 1.418 -4.477 0.126 1.00 97.25 90 GLU A CA 1
ATOM 703 C C . GLU A 1 90 ? 0.278 -4.443 1.145 1.00 97.25 90 GLU A C 1
ATOM 705 O O . GLU A 1 90 ? -0.464 -5.415 1.290 1.00 97.25 90 GLU A O 1
ATOM 710 N N . ALA A 1 91 ? 0.096 -3.316 1.832 1.00 96.44 91 ALA A N 1
ATOM 711 C CA . ALA A 1 91 ? -0.982 -3.158 2.796 1.00 96.44 91 ALA A CA 1
ATOM 712 C C . ALA A 1 91 ? -2.361 -3.050 2.115 1.00 96.44 91 ALA A C 1
ATOM 714 O O . ALA A 1 91 ? -3.339 -3.592 2.631 1.00 96.44 91 ALA A O 1
ATOM 715 N N . ALA A 1 92 ? -2.458 -2.408 0.947 1.00 96.19 92 ALA A N 1
ATOM 716 C CA . ALA A 1 92 ? -3.692 -2.319 0.166 1.00 96.19 92 ALA A CA 1
ATOM 717 C C . ALA A 1 92 ? -4.173 -3.706 -0.272 1.00 96.19 92 ALA A C 1
ATOM 719 O O . ALA A 1 92 ? -5.356 -4.007 -0.124 1.00 96.19 92 ALA A O 1
ATOM 720 N N . GLU A 1 93 ? -3.260 -4.555 -0.746 1.00 95.94 93 GLU A N 1
ATOM 721 C CA . GLU A 1 93 ? -3.531 -5.958 -1.076 1.00 95.94 93 GLU A CA 1
ATOM 722 C C . GLU A 1 93 ? -3.887 -6.771 0.164 1.00 95.94 93 GLU A C 1
ATOM 724 O O . GLU A 1 93 ? -4.913 -7.456 0.199 1.00 95.94 93 GLU A O 1
ATOM 729 N N . LYS A 1 94 ? -3.080 -6.637 1.225 1.00 94.44 94 LYS A N 1
ATOM 730 C CA . LYS A 1 94 ? -3.299 -7.333 2.492 1.00 94.44 94 LYS A CA 1
ATOM 731 C C . LYS A 1 94 ? -4.671 -7.041 3.069 1.00 94.44 94 LYS A C 1
ATOM 733 O O . LYS A 1 94 ? -5.250 -7.965 3.610 1.00 94.44 94 LYS A O 1
ATOM 738 N N . TYR A 1 95 ? -5.169 -5.808 2.976 1.00 93.19 95 TYR A N 1
ATOM 739 C CA . TYR A 1 95 ? -6.489 -5.410 3.472 1.00 93.19 95 TYR A CA 1
ATOM 740 C C . TYR A 1 95 ? -7.569 -5.385 2.385 1.00 93.19 95 TYR A C 1
ATOM 742 O O . TYR A 1 95 ? -8.706 -5.025 2.677 1.00 93.19 95 TYR A O 1
ATOM 750 N N . ARG A 1 96 ? -7.254 -5.768 1.144 1.00 93.00 96 ARG A N 1
ATOM 751 C CA . ARG A 1 96 ? -8.181 -5.760 -0.000 1.00 93.00 96 ARG A CA 1
ATOM 752 C C . ARG A 1 96 ? -8.931 -4.442 -0.189 1.00 93.00 96 ARG A C 1
ATOM 754 O O . ARG A 1 96 ? -10.145 -4.406 -0.364 1.00 93.00 96 ARG A O 1
ATOM 761 N N . VAL A 1 97 ? -8.191 -3.341 -0.156 1.00 94.25 97 VAL A N 1
ATOM 762 C CA . VAL A 1 97 ? -8.732 -1.993 -0.370 1.00 94.25 97 VAL A CA 1
ATOM 763 C C . VAL A 1 97 ? -8.674 -1.681 -1.861 1.00 94.25 97 VAL A C 1
ATOM 765 O O . VAL A 1 97 ? -7.733 -1.045 -2.330 1.00 94.25 97 VAL A O 1
ATOM 768 N N . PHE A 1 98 ? -9.656 -2.153 -2.631 1.00 91.81 98 PHE A N 1
ATOM 769 C CA . PHE A 1 98 ? -9.581 -2.191 -4.101 1.00 91.81 98 PHE A CA 1
ATOM 770 C C . PHE A 1 98 ? -9.220 -0.857 -4.768 1.00 91.81 98 PHE A C 1
ATOM 772 O O . PHE A 1 98 ? -8.378 -0.826 -5.664 1.00 91.81 98 PHE A O 1
ATOM 779 N N . PHE A 1 99 ? -9.791 0.257 -4.302 1.00 92.19 99 PHE A N 1
ATOM 780 C CA . PHE A 1 99 ? -9.458 1.582 -4.837 1.00 92.19 99 PHE A CA 1
ATOM 781 C C . PHE A 1 99 ? -7.999 1.980 -4.577 1.00 92.19 99 PHE A C 1
ATOM 783 O O . PHE A 1 99 ? -7.368 2.602 -5.432 1.00 92.19 99 PHE A O 1
ATOM 790 N N . ALA A 1 100 ? -7.452 1.606 -3.417 1.00 95.31 100 ALA A N 1
ATOM 791 C CA . ALA A 1 100 ? -6.053 1.856 -3.091 1.00 95.31 100 ALA A CA 1
ATOM 792 C C . ALA A 1 100 ? -5.118 0.917 -3.869 1.00 95.31 100 ALA A C 1
ATOM 794 O O . ALA A 1 100 ? -4.067 1.369 -4.310 1.00 95.31 100 ALA A O 1
ATOM 795 N N . ILE A 1 101 ? -5.510 -0.347 -4.089 1.00 95.81 101 ILE A N 1
ATOM 796 C CA . ILE A 1 101 ? -4.759 -1.305 -4.920 1.00 95.81 101 ILE A CA 1
ATOM 797 C C . ILE A 1 101 ? -4.584 -0.740 -6.329 1.00 95.81 101 ILE A C 1
ATOM 799 O O . ILE A 1 101 ? -3.468 -0.631 -6.826 1.00 95.81 101 ILE A O 1
ATOM 803 N N . ASP A 1 102 ? -5.680 -0.330 -6.960 1.00 95.38 102 ASP A N 1
ATOM 804 C CA . ASP A 1 102 ? -5.672 0.194 -8.324 1.00 95.38 102 ASP A CA 1
ATOM 805 C C . ASP A 1 102 ? -4.833 1.484 -8.448 1.00 95.38 102 ASP A C 1
ATOM 807 O O . ASP A 1 102 ? -4.020 1.633 -9.366 1.00 95.38 102 ASP A O 1
ATOM 811 N N . ALA A 1 103 ? -4.943 2.394 -7.475 1.00 95.94 103 ALA A N 1
ATOM 812 C CA . ALA A 1 103 ? -4.094 3.582 -7.415 1.00 95.94 103 ALA A CA 1
ATOM 813 C C . ALA A 1 103 ? -2.607 3.244 -7.206 1.00 95.94 103 ALA A C 1
ATOM 815 O O . ALA A 1 103 ? -1.748 3.819 -7.881 1.00 95.94 103 ALA A O 1
ATOM 816 N N . ALA A 1 104 ? -2.295 2.298 -6.318 1.00 96.88 104 ALA A N 1
ATOM 817 C CA . ALA A 1 104 ? -0.928 1.873 -6.040 1.00 96.88 104 ALA A CA 1
ATOM 818 C C . ALA A 1 104 ? -0.305 1.173 -7.253 1.00 96.88 104 ALA A C 1
ATOM 820 O O . ALA A 1 104 ? 0.812 1.504 -7.634 1.00 96.88 104 ALA A O 1
ATOM 821 N N . VAL A 1 105 ? -1.037 0.286 -7.934 1.00 96.62 105 VAL A N 1
ATOM 822 C CA . VAL A 1 105 ? -0.582 -0.382 -9.166 1.00 96.62 105 VAL A CA 1
ATOM 823 C C . VAL A 1 105 ? -0.282 0.635 -10.267 1.00 96.62 105 VAL A C 1
ATOM 825 O O . VAL A 1 105 ? 0.743 0.520 -10.942 1.00 96.62 105 VAL A O 1
ATOM 828 N N . ARG A 1 106 ? -1.121 1.665 -10.441 1.00 96.50 106 ARG A N 1
ATOM 829 C CA . ARG A 1 106 ? -0.822 2.762 -11.379 1.00 96.50 106 ARG A CA 1
ATOM 830 C C . ARG A 1 106 ? 0.459 3.503 -11.016 1.00 96.50 106 ARG A C 1
ATOM 832 O O . ARG A 1 106 ? 1.258 3.769 -11.907 1.00 96.50 106 ARG A O 1
ATOM 839 N N . ALA A 1 107 ? 0.661 3.825 -9.742 1.00 96.56 107 ALA A N 1
ATOM 840 C CA . ALA A 1 107 ? 1.872 4.501 -9.292 1.00 96.56 107 ALA A CA 1
ATOM 841 C C . ALA A 1 107 ? 3.119 3.612 -9.453 1.00 96.56 107 ALA A C 1
ATOM 843 O O . ALA A 1 107 ? 4.128 4.080 -9.973 1.00 96.56 107 ALA A O 1
ATOM 844 N N . LEU A 1 108 ? 3.035 2.315 -9.133 1.00 96.81 108 LEU A N 1
ATOM 845 C CA . LEU A 1 108 ? 4.124 1.353 -9.341 1.00 96.81 108 LEU A CA 1
ATOM 846 C C . LEU A 1 108 ? 4.523 1.261 -10.817 1.00 96.81 108 LEU A C 1
ATOM 848 O O . LEU A 1 108 ? 5.710 1.186 -11.123 1.00 96.81 108 LEU A O 1
ATOM 852 N N . ARG A 1 109 ? 3.562 1.335 -11.749 1.00 96.44 109 ARG A N 1
ATOM 853 C CA . ARG A 1 109 ? 3.872 1.376 -13.190 1.00 96.44 109 ARG A CA 1
ATOM 854 C C . ARG A 1 109 ? 4.765 2.555 -13.575 1.00 96.44 109 ARG A C 1
ATOM 856 O O . ARG A 1 109 ? 5.594 2.404 -14.466 1.00 96.44 109 ARG A O 1
ATOM 863 N N . LEU A 1 110 ? 4.628 3.702 -12.912 1.00 95.81 110 LEU A N 1
ATOM 864 C CA . LEU A 1 110 ? 5.484 4.867 -13.162 1.00 95.81 110 LEU A CA 1
ATOM 865 C C . LEU A 1 110 ? 6.923 4.629 -12.675 1.00 95.81 110 LEU A C 1
ATOM 867 O O . LEU A 1 110 ? 7.861 5.132 -13.284 1.00 95.81 110 LEU A O 1
ATOM 871 N N . SER A 1 111 ? 7.104 3.812 -11.635 1.00 94.88 111 SER A N 1
ATOM 872 C CA . SER A 1 111 ? 8.414 3.446 -11.076 1.00 94.88 111 SER A CA 1
ATOM 873 C C . SER A 1 111 ? 9.101 2.268 -11.784 1.00 94.88 111 SER A C 1
ATOM 875 O O . SER A 1 111 ? 10.217 1.904 -11.403 1.00 94.88 111 SER A O 1
ATOM 877 N N . LEU A 1 112 ? 8.474 1.667 -12.806 1.00 94.69 112 LEU A N 1
ATOM 878 C CA . LEU A 1 112 ? 9.016 0.521 -13.554 1.00 94.69 112 LEU A CA 1
ATOM 879 C C . LEU A 1 112 ? 10.433 0.723 -14.111 1.00 94.69 112 LEU A C 1
ATOM 881 O O . LEU A 1 112 ? 11.224 -0.213 -13.998 1.00 94.69 112 LEU A O 1
ATOM 885 N N . PRO A 1 113 ? 10.797 1.891 -14.679 1.00 92.88 113 PRO A N 1
ATOM 886 C CA . PRO A 1 113 ? 12.147 2.099 -15.197 1.00 92.88 113 PRO A CA 1
ATOM 887 C C . PRO A 1 113 ? 13.230 2.023 -14.115 1.00 92.88 113 PRO A C 1
ATOM 889 O O . PRO A 1 113 ? 14.365 1.656 -14.409 1.00 92.88 113 PRO A O 1
ATOM 892 N N . THR A 1 114 ? 12.879 2.368 -12.874 1.00 92.38 114 THR A N 1
ATOM 893 C CA . THR A 1 114 ? 13.826 2.489 -11.760 1.00 92.38 114 THR A CA 1
ATOM 894 C C . THR A 1 114 ? 13.898 1.211 -10.928 1.00 92.38 114 THR A C 1
ATOM 896 O O . THR A 1 114 ? 14.990 0.791 -10.556 1.00 92.38 114 THR A O 1
ATOM 899 N N . ASN A 1 115 ? 12.756 0.568 -10.652 1.00 93.50 115 ASN A N 1
ATOM 900 C CA . ASN A 1 115 ? 12.659 -0.567 -9.721 1.00 93.50 115 ASN A CA 1
ATOM 901 C C . ASN A 1 115 ? 11.941 -1.795 -10.325 1.00 93.50 115 ASN A C 1
ATOM 903 O O . ASN A 1 115 ? 11.008 -2.326 -9.713 1.00 93.50 115 ASN A O 1
ATOM 907 N N . PRO A 1 116 ? 12.330 -2.282 -11.521 1.00 94.94 116 PRO A N 1
ATOM 908 C CA . PRO A 1 116 ? 11.566 -3.312 -12.227 1.00 94.94 116 PRO A CA 1
ATOM 909 C C . PRO A 1 116 ? 11.501 -4.643 -11.466 1.00 94.94 116 PRO A C 1
ATOM 911 O O . PRO A 1 116 ? 10.475 -5.314 -11.501 1.00 94.94 116 PRO A O 1
ATOM 914 N N . PHE A 1 117 ? 12.560 -5.028 -10.746 1.00 94.88 117 PHE A N 1
ATOM 915 C CA . PHE A 1 117 ? 12.619 -6.320 -10.051 1.00 94.88 117 PHE A CA 1
ATOM 916 C C . PHE A 1 117 ? 11.764 -6.357 -8.780 1.00 94.88 117 PHE A C 1
ATOM 918 O O . PHE A 1 117 ? 11.084 -7.352 -8.529 1.00 94.88 117 PHE A O 1
ATOM 925 N N . GLN A 1 118 ? 11.761 -5.274 -7.999 1.00 95.62 118 GLN A N 1
ATOM 926 C CA . GLN A 1 118 ? 10.904 -5.141 -6.819 1.00 95.62 118 GLN A CA 1
ATOM 927 C C . GLN A 1 118 ? 9.430 -5.168 -7.238 1.00 95.62 118 GLN A C 1
ATOM 929 O O . GLN A 1 118 ? 8.639 -5.943 -6.701 1.00 95.62 118 GLN A O 1
ATOM 934 N N . ILE A 1 119 ? 9.085 -4.408 -8.283 1.00 97.00 119 ILE A N 1
ATOM 935 C CA . ILE A 1 119 ? 7.724 -4.372 -8.831 1.00 97.00 119 ILE A CA 1
ATOM 936 C C . ILE A 1 119 ? 7.323 -5.736 -9.404 1.00 97.00 119 ILE A C 1
ATOM 938 O O . ILE A 1 119 ? 6.192 -6.169 -9.199 1.00 97.00 119 ILE A O 1
ATOM 942 N N . LEU A 1 120 ? 8.236 -6.445 -10.077 1.00 96.62 120 LEU A N 1
ATOM 943 C CA . LEU A 1 120 ? 7.985 -7.798 -10.580 1.00 96.62 120 LEU A CA 1
ATOM 944 C C . LEU A 1 120 ? 7.666 -8.775 -9.440 1.00 96.62 120 LEU A C 1
ATOM 946 O O . LEU A 1 120 ? 6.710 -9.540 -9.546 1.00 96.62 120 LEU A O 1
ATOM 950 N N . SER A 1 121 ? 8.428 -8.729 -8.343 1.00 96.69 121 SER A N 1
ATOM 951 C CA . SER A 1 121 ? 8.182 -9.554 -7.152 1.00 96.69 121 SER A CA 1
ATOM 952 C C . SER A 1 121 ? 6.784 -9.306 -6.580 1.00 96.69 121 SER A C 1
ATOM 954 O O . SER A 1 121 ? 6.008 -10.250 -6.401 1.00 96.69 121 SER A O 1
ATOM 956 N N . PHE A 1 122 ? 6.422 -8.033 -6.388 1.00 97.19 122 PHE A N 1
ATOM 957 C CA . PHE A 1 122 ? 5.083 -7.627 -5.957 1.00 97.19 122 PHE A CA 1
ATOM 958 C C . PHE A 1 122 ? 3.994 -8.138 -6.917 1.00 97.19 122 PHE A C 1
ATOM 960 O O . PHE A 1 122 ? 3.012 -8.748 -6.492 1.00 97.19 122 PHE A O 1
ATOM 967 N N . ALA A 1 123 ? 4.183 -7.939 -8.224 1.00 97.00 123 ALA A N 1
ATOM 968 C CA . ALA A 1 123 ? 3.209 -8.299 -9.248 1.00 97.00 123 ALA A CA 1
ATOM 969 C C . ALA A 1 123 ? 2.957 -9.812 -9.318 1.00 97.00 123 ALA A C 1
ATOM 971 O O . ALA A 1 123 ? 1.810 -10.237 -9.459 1.00 97.00 123 ALA A O 1
ATOM 972 N N . ILE A 1 124 ? 4.007 -10.630 -9.186 1.00 97.25 124 ILE A N 1
ATOM 973 C CA . ILE A 1 124 ? 3.888 -12.094 -9.135 1.00 97.25 124 ILE A CA 1
ATOM 974 C C . ILE A 1 124 ? 3.164 -12.517 -7.856 1.00 97.25 124 ILE A C 1
ATOM 976 O O . ILE A 1 124 ? 2.221 -13.308 -7.918 1.00 97.25 124 ILE A O 1
ATOM 980 N N . LYS A 1 125 ? 3.576 -11.970 -6.705 1.00 96.88 125 LYS A N 1
ATOM 981 C CA . LYS A 1 125 ? 3.012 -12.293 -5.387 1.00 96.88 125 LYS A CA 1
ATOM 982 C C . LYS A 1 125 ? 1.500 -12.065 -5.338 1.00 96.88 125 LYS A C 1
ATOM 984 O O . LYS A 1 125 ? 0.769 -12.933 -4.863 1.00 96.88 125 LYS A O 1
ATOM 989 N N . HIS A 1 126 ? 1.041 -10.936 -5.875 1.00 96.69 126 HIS 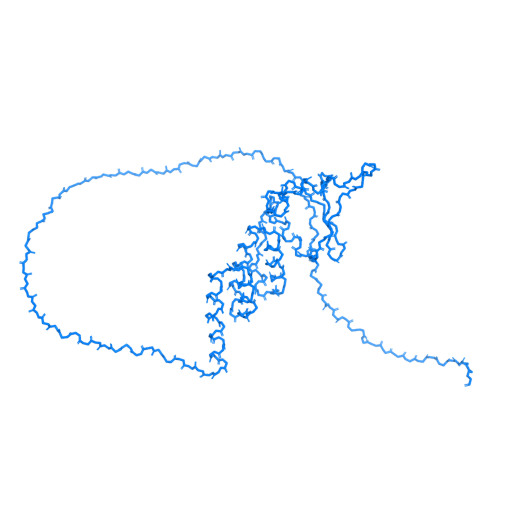A N 1
ATOM 990 C CA . HIS A 1 126 ? -0.368 -10.522 -5.847 1.00 96.69 126 HIS A CA 1
ATOM 991 C C . HIS A 1 126 ? -1.134 -10.815 -7.143 1.00 96.69 126 HIS A C 1
ATOM 993 O O . HIS A 1 126 ? -2.302 -10.468 -7.265 1.00 96.69 126 HIS A O 1
ATOM 999 N N . LYS A 1 127 ? -0.512 -11.531 -8.090 1.00 95.88 127 LYS A N 1
ATOM 1000 C CA . LYS A 1 127 ? -1.132 -12.009 -9.338 1.00 95.88 127 LYS A CA 1
ATOM 1001 C C . LYS A 1 127 ? -1.674 -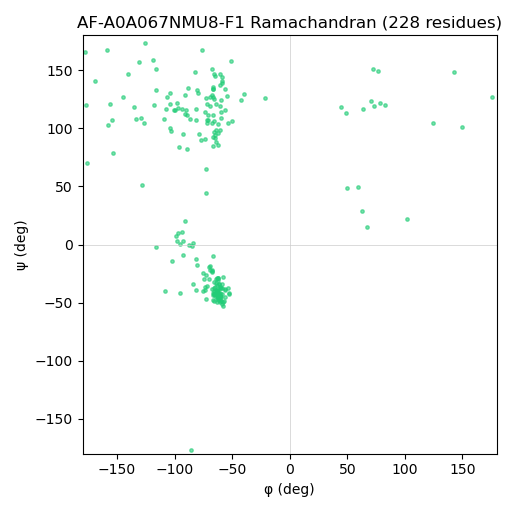10.881 -10.227 1.00 95.88 127 LYS A C 1
ATOM 1003 O O . LYS A 1 127 ? -2.789 -10.968 -10.735 1.00 95.88 127 LYS A O 1
ATOM 1008 N N . HIS A 1 128 ? -0.854 -9.861 -10.475 1.00 95.88 128 HIS A N 1
ATOM 1009 C CA . HIS A 1 128 ? -1.133 -8.781 -11.432 1.00 95.88 128 HIS A CA 1
ATOM 1010 C C . HIS A 1 128 ? -0.483 -9.066 -12.794 1.00 95.88 128 HIS A C 1
ATOM 1012 O O . HIS A 1 128 ? 0.598 -8.539 -13.056 1.00 95.88 128 HIS A O 1
ATOM 1018 N N . PRO A 1 129 ? -1.098 -9.854 -13.701 1.00 94.50 129 PRO A N 1
ATOM 1019 C CA . PRO A 1 129 ? -0.439 -10.314 -14.930 1.00 94.50 129 PRO A CA 1
ATOM 1020 C C . PRO A 1 129 ? 0.029 -9.156 -15.818 1.00 94.50 129 PRO A C 1
ATOM 1022 O O . PRO A 1 129 ? 1.170 -9.133 -16.259 1.00 94.50 129 PRO A O 1
ATOM 1025 N N . SER A 1 130 ? -0.806 -8.124 -15.978 1.00 94.44 130 SER A N 1
ATOM 1026 C CA . SER A 1 130 ? -0.442 -6.934 -16.760 1.00 94.44 130 SER A CA 1
ATOM 1027 C C . SER A 1 130 ? 0.761 -6.169 -16.195 1.00 94.44 130 SER A C 1
ATOM 1029 O O . SER A 1 130 ? 1.471 -5.498 -16.939 1.00 94.44 130 SER A O 1
ATOM 1031 N N . LEU A 1 131 ? 0.982 -6.234 -14.877 1.00 96.25 131 LEU A N 1
ATOM 1032 C CA . LEU A 1 131 ? 2.137 -5.620 -14.230 1.00 96.25 131 LEU A CA 1
ATOM 1033 C C . LEU A 1 131 ? 3.363 -6.536 -14.303 1.00 96.25 131 LEU A C 1
ATOM 1035 O O . LEU A 1 131 ? 4.467 -6.028 -14.465 1.00 96.25 131 LEU A O 1
ATOM 1039 N N . VAL A 1 132 ? 3.173 -7.860 -14.242 1.00 96.88 132 VAL A N 1
ATOM 1040 C CA . VAL A 1 132 ? 4.234 -8.860 -14.447 1.00 96.88 132 VAL A CA 1
ATOM 1041 C C . VAL A 1 132 ? 4.854 -8.702 -15.830 1.00 96.88 132 VAL A C 1
ATOM 1043 O O . VAL A 1 132 ? 6.071 -8.570 -15.922 1.00 96.88 132 VAL A O 1
ATOM 1046 N N . ASP A 1 133 ? 4.036 -8.654 -16.883 1.00 95.88 133 ASP A N 1
ATOM 1047 C CA . ASP A 1 133 ? 4.522 -8.531 -18.262 1.00 95.88 133 ASP A CA 1
ATOM 1048 C C . ASP A 1 133 ? 5.327 -7.240 -18.449 1.00 95.88 133 ASP A C 1
ATOM 1050 O O . ASP A 1 133 ? 6.461 -7.267 -18.929 1.00 95.88 133 ASP A O 1
ATOM 1054 N N . ALA A 1 134 ? 4.780 -6.114 -17.979 1.00 95.19 134 ALA A N 1
ATOM 1055 C CA . ALA A 1 134 ? 5.454 -4.824 -18.047 1.00 95.19 134 ALA A CA 1
ATOM 1056 C C . ALA A 1 134 ? 6.771 -4.821 -17.248 1.00 95.19 134 ALA A C 1
ATOM 1058 O O . ALA A 1 134 ? 7.798 -4.353 -17.740 1.00 95.19 134 ALA A O 1
ATOM 1059 N N . ALA A 1 135 ? 6.772 -5.362 -16.028 1.00 95.25 135 ALA A N 1
ATOM 1060 C CA . ALA A 1 135 ? 7.963 -5.414 -15.184 1.00 95.25 135 ALA A CA 1
ATOM 1061 C C . ALA A 1 135 ? 9.045 -6.342 -15.744 1.00 95.25 135 ALA A C 1
ATOM 1063 O O . ALA A 1 135 ? 10.225 -5.994 -15.702 1.00 95.25 135 ALA A O 1
ATOM 1064 N N . ALA A 1 136 ? 8.661 -7.477 -16.330 1.00 93.94 136 ALA A N 1
ATOM 1065 C CA . ALA A 1 136 ? 9.583 -8.374 -17.016 1.00 93.94 136 ALA A CA 1
ATOM 1066 C C . ALA A 1 136 ? 10.220 -7.694 -18.237 1.00 93.94 136 ALA A C 1
ATOM 1068 O O . ALA A 1 136 ? 11.434 -7.771 -18.423 1.00 93.94 136 ALA A O 1
ATOM 1069 N N . GLU A 1 137 ? 9.429 -6.970 -19.031 1.00 93.75 137 GLU A N 1
ATOM 1070 C CA . GLU A 1 137 ? 9.915 -6.226 -20.194 1.00 93.75 137 GLU A CA 1
ATOM 1071 C C . GLU A 1 137 ? 10.942 -5.151 -19.795 1.00 93.75 137 GLU A C 1
ATOM 1073 O O . GLU A 1 137 ? 12.020 -5.055 -20.391 1.00 93.75 137 GLU A O 1
ATOM 1078 N N . TRP A 1 138 ? 10.651 -4.375 -18.746 1.00 94.00 138 TRP A N 1
ATOM 1079 C CA . TRP A 1 138 ? 11.583 -3.383 -18.198 1.00 94.00 138 TRP A CA 1
ATOM 1080 C C . TRP A 1 138 ? 12.829 -4.023 -17.575 1.00 94.00 138 TRP A C 1
ATOM 1082 O O . TRP A 1 138 ? 13.938 -3.538 -17.803 1.00 94.00 138 TRP A O 1
ATOM 1092 N N . GLY A 1 139 ? 12.681 -5.137 -16.855 1.00 90.38 139 GLY A N 1
ATOM 1093 C CA . GLY A 1 139 ? 13.798 -5.877 -16.265 1.00 90.38 139 GLY A CA 1
ATOM 1094 C C . GLY A 1 139 ? 14.761 -6.435 -17.317 1.00 90.38 139 GLY A C 1
ATOM 1095 O O . GLY A 1 139 ? 15.978 -6.284 -17.187 1.00 90.38 139 GLY A O 1
ATOM 1096 N N . LEU A 1 140 ? 14.232 -7.008 -18.404 1.00 91.00 140 LEU A N 1
ATOM 1097 C CA . LEU A 1 140 ? 15.034 -7.486 -19.535 1.00 91.00 140 LEU A CA 1
ATOM 1098 C C . LEU A 1 140 ? 15.775 -6.340 -20.223 1.00 91.00 140 LEU A C 1
ATOM 1100 O O . LEU A 1 140 ? 16.956 -6.483 -20.534 1.00 91.00 140 LEU A O 1
ATOM 1104 N N . ARG A 1 141 ? 15.123 -5.188 -20.422 1.00 88.31 141 ARG A N 1
ATOM 1105 C CA . ARG A 1 141 ? 15.784 -4.000 -20.984 1.00 88.31 141 ARG A CA 1
ATOM 1106 C C . ARG A 1 141 ? 16.914 -3.501 -20.099 1.00 88.31 141 ARG A C 1
ATOM 1108 O O . ARG A 1 141 ? 18.004 -3.270 -20.612 1.00 88.31 141 ARG A O 1
ATOM 1115 N N . ALA A 1 142 ? 16.677 -3.370 -18.796 1.00 81.38 142 ALA A N 1
ATOM 1116 C CA . ALA A 1 142 ? 17.695 -2.931 -17.847 1.00 81.38 142 ALA A CA 1
ATOM 1117 C C . ALA A 1 142 ? 18.898 -3.890 -17.831 1.00 81.38 142 ALA A C 1
ATOM 1119 O O . ALA A 1 142 ? 20.045 -3.447 -17.885 1.00 81.38 142 ALA A O 1
ATOM 1120 N N . SER A 1 143 ? 18.641 -5.203 -17.849 1.00 77.94 143 SER A N 1
ATOM 1121 C CA . SER A 1 143 ? 19.686 -6.230 -17.926 1.00 77.94 143 SER A CA 1
ATOM 1122 C C . SER A 1 143 ? 20.440 -6.204 -19.263 1.00 77.94 143 SER A C 1
ATOM 1124 O O . SER A 1 143 ? 21.668 -6.252 -19.273 1.00 77.94 143 SER A O 1
ATOM 1126 N N . SER A 1 144 ? 19.739 -6.046 -20.390 1.00 71.88 144 SER A N 1
ATOM 1127 C CA . SER A 1 144 ? 20.344 -5.935 -21.726 1.00 71.88 144 SER A CA 1
ATOM 1128 C C . SER A 1 144 ? 21.235 -4.701 -21.851 1.00 71.88 144 SER A C 1
ATOM 1130 O O . SER A 1 144 ? 22.317 -4.784 -22.433 1.00 71.88 144 SER A O 1
ATOM 1132 N N . LEU A 1 145 ? 20.803 -3.569 -21.281 1.00 64.88 145 LEU A N 1
ATOM 1133 C CA . LEU A 1 145 ? 21.586 -2.334 -21.248 1.00 64.88 145 LEU A CA 1
ATOM 1134 C C . LEU A 1 145 ? 22.853 -2.513 -20.403 1.00 64.88 145 LEU A C 1
ATOM 1136 O O . LEU A 1 145 ? 23.932 -2.107 -20.825 1.00 64.88 145 LEU A O 1
ATOM 1140 N N . ALA A 1 146 ? 22.733 -3.173 -19.247 1.00 67.38 146 ALA A N 1
ATOM 1141 C CA . ALA A 1 146 ? 23.862 -3.473 -18.369 1.00 67.38 146 ALA A CA 1
ATOM 1142 C C . ALA A 1 146 ? 24.870 -4.449 -19.007 1.00 67.38 146 ALA A C 1
ATOM 1144 O O . ALA A 1 146 ? 26.069 -4.332 -18.774 1.00 67.38 146 ALA A O 1
ATOM 1145 N N . MET A 1 147 ? 24.396 -5.379 -19.841 1.00 65.62 147 MET A N 1
ATOM 1146 C CA . MET A 1 147 ? 25.226 -6.367 -20.544 1.00 65.62 147 MET A CA 1
ATOM 1147 C C . MET A 1 147 ? 25.768 -5.875 -21.898 1.00 65.62 147 MET A C 1
ATOM 1149 O O . MET A 1 147 ? 26.468 -6.623 -22.577 1.00 65.62 147 MET A O 1
ATOM 1153 N N . GLY A 1 148 ? 25.450 -4.645 -22.325 1.00 61.19 148 GLY A N 1
ATOM 1154 C CA . GLY A 1 148 ? 25.908 -4.089 -23.608 1.00 61.19 148 GLY A CA 1
ATOM 1155 C C . GLY A 1 148 ? 25.327 -4.781 -24.851 1.00 61.19 148 GLY A C 1
ATOM 1156 O O . GLY A 1 148 ? 25.825 -4.585 -25.960 1.00 61.19 148 GLY A O 1
ATOM 1157 N N . LEU A 1 149 ? 24.271 -5.583 -24.692 1.00 57.69 149 LEU A N 1
ATOM 1158 C CA . LEU A 1 149 ? 23.564 -6.230 -25.794 1.00 57.69 149 LEU A CA 1
ATOM 1159 C C . LEU A 1 149 ? 22.668 -5.194 -26.480 1.00 57.69 149 LEU A C 1
ATOM 1161 O O . LEU A 1 149 ? 21.508 -4.998 -26.118 1.00 57.69 149 LEU A O 1
ATOM 1165 N N . VAL A 1 150 ? 23.214 -4.510 -27.484 1.00 62.66 150 VAL A N 1
ATOM 1166 C CA . VAL A 1 150 ? 22.405 -3.786 -28.470 1.00 62.66 150 VAL A CA 1
ATOM 1167 C C . VAL A 1 150 ? 21.736 -4.842 -29.341 1.00 62.66 150 VAL A C 1
ATOM 1169 O O . VAL A 1 150 ? 22.389 -5.453 -30.182 1.00 62.66 150 VAL A O 1
ATOM 1172 N N . VAL A 1 151 ? 20.441 -5.085 -29.134 1.00 63.44 151 VAL A N 1
ATOM 1173 C CA . VAL A 1 151 ? 19.643 -5.889 -30.066 1.00 63.44 151 VAL A CA 1
ATOM 1174 C C . VAL A 1 151 ? 19.449 -5.045 -31.331 1.00 63.44 151 VAL A C 1
ATOM 1176 O O . VAL A 1 151 ? 18.771 -4.015 -31.261 1.00 63.44 151 VAL A O 1
ATOM 1179 N N . PRO A 1 152 ? 20.053 -5.404 -32.480 1.00 61.59 152 PRO A N 1
ATOM 1180 C CA . PRO A 1 152 ? 19.845 -4.649 -33.706 1.00 61.59 152 PRO A CA 1
ATOM 1181 C C . PRO A 1 152 ? 18.377 -4.771 -34.147 1.00 61.59 152 PRO A C 1
ATOM 1183 O O . PRO A 1 152 ? 17.765 -5.828 -33.956 1.00 61.59 152 PRO A O 1
ATOM 1186 N N . PRO A 1 153 ? 17.790 -3.715 -34.742 1.00 66.19 153 PRO A N 1
ATOM 1187 C CA . PRO A 1 153 ? 16.420 -3.777 -35.231 1.00 66.19 153 PRO A CA 1
ATOM 1188 C C . PRO A 1 153 ? 16.288 -4.891 -36.280 1.00 66.19 153 PRO A C 1
ATOM 1190 O O . PRO A 1 153 ? 17.214 -5.091 -37.073 1.00 66.19 153 PRO A O 1
ATOM 1193 N N . PRO A 1 154 ? 15.148 -5.608 -36.322 1.00 59.16 154 PRO A N 1
ATOM 1194 C CA . PRO A 1 154 ? 14.935 -6.657 -37.304 1.00 59.16 154 PRO A CA 1
ATOM 1195 C C . PRO A 1 154 ? 15.017 -6.043 -38.700 1.00 59.16 154 PRO A C 1
ATOM 1197 O O . PRO A 1 154 ? 14.194 -5.211 -39.093 1.00 59.16 154 PRO A O 1
ATOM 1200 N N . SER A 1 155 ? 16.041 -6.442 -39.451 1.00 58.38 155 SER A N 1
ATOM 1201 C CA . SER A 1 155 ? 16.201 -6.079 -40.848 1.00 58.38 155 SER A CA 1
ATOM 1202 C C . SER A 1 155 ? 14.985 -6.600 -41.605 1.00 58.38 155 SER A C 1
ATOM 1204 O O . SER A 1 155 ? 14.775 -7.802 -41.774 1.00 58.38 155 SER A O 1
ATOM 1206 N N . ARG A 1 156 ? 14.134 -5.658 -42.017 1.00 58.75 156 ARG A N 1
ATOM 1207 C CA . ARG A 1 156 ? 12.923 -5.901 -42.795 1.00 58.75 156 ARG A CA 1
ATOM 1208 C C . ARG A 1 156 ? 13.358 -6.459 -44.148 1.00 58.75 156 ARG A C 1
ATOM 1210 O O . ARG A 1 156 ? 13.606 -5.709 -45.089 1.00 58.75 156 ARG A O 1
ATOM 1217 N N . THR A 1 157 ? 13.501 -7.778 -44.243 1.00 53.75 157 THR A N 1
ATOM 1218 C CA . THR A 1 157 ? 13.712 -8.459 -45.517 1.00 53.75 157 THR A CA 1
ATOM 1219 C C . THR A 1 157 ? 12.479 -8.191 -46.366 1.00 53.75 157 THR A C 1
ATOM 1221 O O . THR A 1 157 ? 11.386 -8.710 -46.135 1.00 53.75 157 THR A O 1
ATOM 1224 N N . ARG A 1 158 ? 12.641 -7.281 -47.328 1.00 51.34 158 ARG A N 1
ATOM 1225 C CA . ARG A 1 158 ? 11.637 -6.952 -48.330 1.00 51.34 158 ARG A CA 1
ATOM 1226 C C . ARG A 1 158 ? 11.431 -8.202 -49.178 1.00 51.34 158 ARG A C 1
ATOM 1228 O O . ARG A 1 158 ? 12.147 -8.417 -50.148 1.00 51.34 158 ARG A O 1
ATOM 1235 N N . ARG A 1 159 ? 10.467 -9.045 -48.799 1.00 49.97 159 ARG A N 1
ATOM 1236 C CA . ARG A 1 159 ? 9.922 -10.071 -49.692 1.00 49.97 159 ARG A CA 1
ATOM 1237 C C . ARG A 1 159 ? 9.326 -9.332 -50.884 1.00 49.97 159 ARG A C 1
ATOM 1239 O O . ARG A 1 159 ? 8.225 -8.793 -50.801 1.00 49.97 159 ARG A O 1
ATOM 1246 N N . THR A 1 160 ? 10.075 -9.258 -51.975 1.00 44.38 160 THR A N 1
ATOM 1247 C CA . THR A 1 160 ? 9.533 -8.891 -53.278 1.00 44.38 160 THR A CA 1
ATOM 1248 C C . THR A 1 160 ? 8.555 -9.992 -53.661 1.00 44.38 160 THR A C 1
ATOM 1250 O O . THR A 1 160 ? 8.962 -11.068 -54.091 1.00 44.38 160 THR A O 1
ATOM 1253 N N . ARG A 1 161 ? 7.259 -9.760 -53.433 1.00 45.56 161 ARG A N 1
ATOM 1254 C CA . ARG A 1 161 ? 6.220 -10.546 -54.096 1.00 45.56 161 ARG A CA 1
ATOM 1255 C C . ARG A 1 161 ? 6.309 -10.201 -55.578 1.00 45.56 161 ARG A C 1
ATOM 1257 O O . ARG A 1 161 ? 6.074 -9.057 -55.956 1.00 45.56 161 ARG A O 1
ATOM 1264 N N . SER A 1 162 ? 6.730 -11.170 -56.381 1.00 44.25 162 SER A N 1
ATOM 1265 C CA . SER A 1 162 ? 6.558 -11.160 -57.827 1.00 44.25 162 SER A CA 1
ATOM 1266 C C . SER A 1 162 ? 5.068 -10.999 -58.118 1.00 44.25 162 SER A C 1
ATOM 1268 O O . SER A 1 162 ? 4.263 -11.836 -57.714 1.00 44.25 162 SER A O 1
ATOM 1270 N N . ILE A 1 163 ? 4.715 -9.882 -58.746 1.00 46.12 163 ILE A N 1
ATOM 1271 C CA . ILE A 1 163 ? 3.369 -9.589 -59.229 1.00 46.12 163 ILE A CA 1
ATOM 1272 C C . ILE A 1 163 ? 3.146 -10.498 -60.439 1.00 46.12 163 ILE A C 1
ATOM 1274 O O . ILE A 1 163 ? 3.752 -10.277 -61.484 1.00 46.12 163 ILE A O 1
ATOM 1278 N N . THR A 1 164 ? 2.320 -11.531 -60.295 1.00 46.22 164 THR A N 1
ATOM 1279 C CA . THR A 1 164 ? 1.619 -12.117 -61.439 1.00 46.22 164 THR A CA 1
ATOM 1280 C C . THR A 1 164 ? 0.268 -11.425 -61.514 1.00 46.22 164 THR A C 1
ATOM 1282 O O . THR A 1 164 ? -0.508 -11.434 -60.561 1.00 46.22 164 THR A O 1
ATOM 1285 N N . SER A 1 165 ? 0.070 -10.712 -62.615 1.00 45.50 165 SER A N 1
ATOM 1286 C CA . SER A 1 165 ? -1.167 -10.047 -62.984 1.00 45.50 165 SER A CA 1
ATOM 1287 C C . SER A 1 165 ? -2.207 -11.090 -63.370 1.00 45.50 165 SER A C 1
ATOM 1289 O O . SER A 1 165 ? -2.112 -11.640 -64.464 1.00 45.50 165 SER A O 1
ATOM 1291 N N . ASP A 1 166 ? -3.198 -11.302 -62.513 1.00 41.25 166 ASP A N 1
ATOM 1292 C CA . ASP A 1 166 ? -4.475 -11.864 -62.934 1.00 41.25 166 ASP A CA 1
ATOM 1293 C C . ASP A 1 166 ? -5.504 -10.738 -62.860 1.00 41.25 166 ASP A C 1
ATOM 1295 O O . ASP A 1 166 ? -5.817 -10.188 -61.803 1.00 41.25 166 ASP A O 1
ATOM 1299 N N . PHE A 1 167 ? -5.887 -10.313 -64.057 1.00 43.41 167 PHE A N 1
ATOM 1300 C CA . PHE A 1 167 ? -6.869 -9.294 -64.365 1.00 43.41 167 PHE A CA 1
ATOM 1301 C C . PHE A 1 167 ?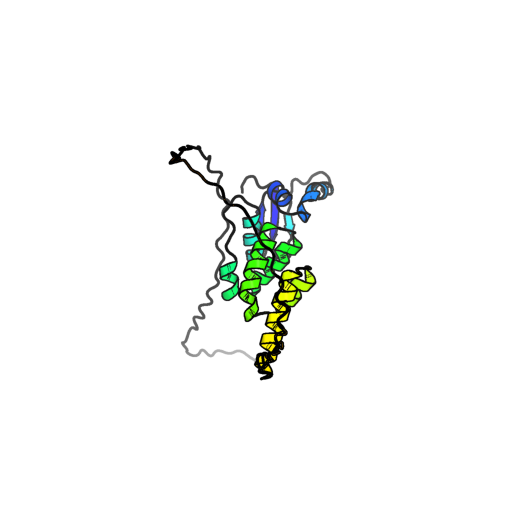 -8.201 -10.034 -64.460 1.00 43.41 167 PHE A C 1
ATOM 1303 O O . PHE A 1 167 ? -8.370 -10.823 -65.384 1.00 43.41 167 PHE A O 1
ATOM 1310 N N . ASP A 1 168 ? -9.113 -9.816 -63.518 1.00 40.56 168 ASP A N 1
ATOM 1311 C CA . ASP A 1 168 ? -10.507 -10.203 -63.714 1.00 40.56 168 ASP A CA 1
ATOM 1312 C C . ASP A 1 168 ? -11.419 -9.068 -63.252 1.00 40.56 168 ASP A C 1
ATOM 1314 O O . ASP A 1 168 ? -11.379 -8.611 -62.106 1.00 40.56 168 ASP A O 1
ATOM 1318 N N . SER A 1 169 ? -12.171 -8.572 -64.225 1.00 45.00 169 SER A N 1
ATOM 1319 C CA . SER A 1 169 ? -13.097 -7.450 -64.163 1.00 45.00 169 SER A CA 1
ATOM 1320 C C . SER A 1 169 ? -14.483 -7.945 -63.748 1.00 45.00 169 SER A C 1
ATOM 1322 O O . SER A 1 169 ? -14.960 -8.911 -64.327 1.00 45.00 169 SER A O 1
ATOM 1324 N N . ASN A 1 170 ? -15.133 -7.254 -62.812 1.00 40.69 170 ASN A N 1
ATOM 1325 C CA . ASN A 1 170 ? -16.590 -7.199 -62.585 1.00 40.69 170 ASN A CA 1
ATOM 1326 C C . ASN A 1 170 ? -16.808 -5.885 -61.807 1.00 40.69 170 ASN A C 1
ATOM 1328 O O . ASN A 1 170 ? -16.248 -5.741 -60.723 1.00 40.69 170 ASN A O 1
ATOM 1332 N N . ASP A 1 171 ? -17.276 -4.778 -62.374 1.00 38.22 171 ASP A N 1
ATOM 1333 C CA . ASP A 1 171 ? -18.549 -4.436 -63.033 1.00 38.22 171 ASP A CA 1
ATOM 1334 C C . ASP A 1 171 ? -19.722 -4.154 -62.065 1.00 38.22 171 ASP A C 1
ATOM 1336 O O . ASP A 1 171 ? -20.049 -4.983 -61.222 1.00 38.22 171 ASP A O 1
ATOM 1340 N N . GLU A 1 172 ? -20.255 -2.930 -62.230 1.00 40.12 172 GLU A N 1
ATOM 1341 C CA . GLU A 1 172 ? -21.547 -2.302 -61.852 1.00 40.12 172 GLU A CA 1
ATOM 1342 C C . GLU A 1 172 ? -22.148 -2.517 -60.444 1.00 40.12 172 GLU A C 1
ATOM 1344 O O . GLU A 1 172 ? -22.430 -3.624 -60.007 1.00 40.12 172 GLU A O 1
ATOM 1349 N N . GLY A 1 173 ? -22.335 -1.469 -59.629 1.00 33.88 173 GLY A N 1
ATOM 1350 C CA . GLY A 1 173 ? -23.416 -0.454 -59.631 1.00 33.88 173 GLY A CA 1
ATOM 1351 C C . GLY A 1 173 ? -23.712 -0.166 -58.137 1.00 33.88 173 GLY A C 1
ATOM 1352 O O . GLY A 1 173 ? -23.455 -1.031 -57.308 1.00 33.88 173 GLY A O 1
ATOM 1353 N N . ASP A 1 174 ? -24.119 0.987 -57.614 1.00 35.59 174 ASP A N 1
ATOM 1354 C CA . ASP A 1 174 ? -25.223 1.885 -57.944 1.00 35.59 174 ASP A CA 1
ATOM 1355 C C . ASP A 1 174 ? -25.179 2.986 -56.846 1.00 35.59 174 ASP A C 1
ATOM 1357 O O . ASP A 1 174 ? -25.129 2.649 -55.662 1.00 35.59 174 ASP A O 1
ATOM 1361 N N . GLU A 1 175 ? -25.144 4.281 -57.186 1.00 39.66 175 GLU A N 1
ATOM 1362 C CA . GLU A 1 175 ? -25.291 5.375 -56.204 1.00 39.66 175 GLU A CA 1
ATOM 1363 C C . GLU A 1 175 ? -26.408 6.339 -56.640 1.00 39.66 175 GLU A C 1
ATOM 1365 O O . GLU A 1 175 ? -26.229 7.179 -57.524 1.00 39.66 175 GLU A O 1
ATOM 1370 N N . GLY A 1 176 ? -27.563 6.231 -55.972 1.00 35.50 176 GLY A N 1
ATOM 1371 C CA . GLY A 1 176 ? -28.590 7.273 -55.864 1.00 35.50 176 GLY A CA 1
ATOM 1372 C C . GLY A 1 176 ? -28.456 7.977 -54.503 1.00 35.50 176 GLY A C 1
ATOM 1373 O O . GLY A 1 176 ? -28.460 7.317 -53.473 1.00 35.50 176 GLY A O 1
ATOM 1374 N N . VAL A 1 177 ? -28.130 9.273 -54.438 1.00 37.88 177 VAL A N 1
ATOM 1375 C CA . VAL A 1 177 ? -29.025 10.448 -54.543 1.00 37.88 177 VAL A CA 1
ATOM 1376 C C . VAL A 1 177 ? -29.742 10.817 -53.224 1.00 37.88 177 VAL A C 1
ATOM 1378 O O . VAL A 1 177 ? -30.598 10.092 -52.734 1.00 37.88 177 VAL A O 1
ATOM 1381 N N . THR A 1 178 ? -29.461 12.059 -52.783 1.00 31.89 178 THR A N 1
ATOM 1382 C CA . THR A 1 178 ? -30.259 13.005 -51.953 1.00 31.89 178 THR A CA 1
ATOM 1383 C C . THR A 1 178 ? -30.447 12.730 -50.456 1.00 31.89 178 THR A C 1
ATOM 1385 O O . THR A 1 178 ? -30.554 11.585 -50.056 1.00 31.89 178 THR A O 1
ATOM 1388 N N . THR A 1 179 ? -30.633 13.683 -49.530 1.00 32.97 179 THR A N 1
ATOM 1389 C CA . THR A 1 179 ? -30.409 15.138 -49.307 1.00 32.97 179 THR A CA 1
ATOM 1390 C C . THR A 1 179 ? -30.916 15.374 -47.859 1.00 32.97 179 THR A C 1
ATOM 1392 O O . THR A 1 179 ? -31.715 14.579 -47.369 1.00 32.97 179 THR A O 1
ATOM 1395 N N . THR A 1 180 ? -30.583 16.518 -47.241 1.00 35.28 180 THR A N 1
ATOM 1396 C CA . THR A 1 180 ? -31.266 17.158 -46.078 1.00 35.28 180 THR A CA 1
ATOM 1397 C C . THR A 1 180 ? -30.984 16.512 -44.706 1.00 35.28 180 THR A C 1
ATOM 1399 O O . THR A 1 180 ? -30.713 15.327 -44.628 1.00 35.28 180 THR A O 1
ATOM 1402 N N . ASP A 1 181 ? -30.972 17.191 -43.558 1.00 33.72 181 ASP A N 1
ATOM 1403 C CA . ASP A 1 181 ? -31.312 18.562 -43.177 1.00 33.72 181 ASP A CA 1
ATOM 1404 C C . ASP A 1 181 ? -30.595 18.904 -41.850 1.00 33.72 181 ASP A C 1
ATOM 1406 O O . ASP A 1 181 ? -30.085 18.041 -41.136 1.00 33.72 181 ASP A O 1
ATOM 1410 N N . ASN A 1 182 ? -30.609 20.194 -41.548 1.00 37.94 182 ASN A N 1
ATOM 1411 C CA . ASN A 1 182 ? -30.160 20.919 -40.370 1.00 37.94 182 ASN A CA 1
ATOM 1412 C C . ASN A 1 182 ? -30.667 20.403 -39.011 1.00 37.94 182 ASN A C 1
ATOM 1414 O O . ASN A 1 182 ? -31.763 19.866 -38.884 1.00 37.94 182 ASN A O 1
ATOM 1418 N N . GLY A 1 183 ? -29.929 20.745 -37.947 1.00 35.41 183 GLY A N 1
ATOM 1419 C CA . GLY A 1 183 ? -30.410 20.592 -36.571 1.00 35.41 183 GLY A CA 1
ATOM 1420 C C . GLY A 1 183 ? -29.447 21.118 -35.511 1.00 35.41 183 GLY A C 1
ATOM 1421 O O . GLY A 1 183 ? -28.848 20.349 -34.771 1.00 35.41 183 GLY A O 1
ATOM 1422 N N . ASN A 1 184 ? -29.289 22.439 -35.443 1.00 37.59 184 ASN A N 1
ATOM 1423 C CA . ASN A 1 184 ? -28.552 23.141 -34.393 1.00 37.59 184 ASN A CA 1
ATOM 1424 C C . ASN A 1 184 ? -29.364 23.108 -33.081 1.00 37.59 184 ASN A C 1
ATOM 1426 O O . ASN A 1 184 ? -30.525 23.518 -33.081 1.00 37.59 184 ASN A O 1
ATOM 1430 N N . SER A 1 185 ? -28.795 22.650 -31.962 1.00 34.88 185 SER A N 1
ATOM 1431 C CA . SER A 1 185 ? -29.399 22.803 -30.626 1.00 34.88 185 SER A CA 1
ATOM 1432 C C . SER A 1 185 ? -28.338 22.780 -29.522 1.00 34.88 185 SER A C 1
ATOM 1434 O O . SER A 1 185 ? -27.770 21.747 -29.180 1.00 34.88 185 SER A O 1
ATOM 1436 N N . THR A 1 186 ? -28.094 23.959 -28.958 1.00 41.94 186 THR A N 1
ATOM 1437 C CA . THR A 1 186 ? -27.427 24.217 -27.673 1.00 41.94 186 THR A CA 1
ATOM 1438 C C . THR A 1 186 ? -28.154 23.548 -26.501 1.00 41.94 186 THR A C 1
ATOM 1440 O O . THR A 1 186 ? -29.379 23.668 -26.438 1.00 41.94 186 THR A O 1
ATOM 1443 N N . PRO A 1 187 ? -27.456 22.977 -25.501 1.00 40.22 187 PRO A N 1
ATOM 1444 C CA . PRO A 1 187 ? -28.071 22.668 -24.218 1.00 40.22 187 PRO A CA 1
ATOM 1445 C C . PRO A 1 187 ? -27.775 23.747 -23.165 1.00 40.22 187 PRO A C 1
ATOM 1447 O O . PRO A 1 187 ? -26.630 24.038 -22.818 1.00 40.22 187 PRO A O 1
ATOM 1450 N N . THR A 1 188 ? -28.861 24.319 -22.652 1.00 31.44 188 THR A N 1
ATOM 1451 C CA . THR A 1 188 ? -28.948 25.219 -21.498 1.00 31.44 188 THR A CA 1
ATOM 1452 C C . THR A 1 188 ? -28.599 24.484 -20.200 1.00 31.44 188 THR A C 1
ATOM 1454 O O . THR A 1 188 ? -29.099 23.391 -19.938 1.00 31.44 188 THR A O 1
ATOM 1457 N N . ALA A 1 189 ? -27.757 25.108 -19.375 1.00 31.14 189 ALA A N 1
ATOM 1458 C CA . ALA A 1 189 ? -27.315 24.614 -18.076 1.00 31.14 189 ALA A CA 1
ATOM 1459 C C . ALA A 1 189 ? -28.452 24.584 -17.036 1.00 31.14 189 ALA A C 1
ATOM 1461 O O . ALA A 1 189 ? -29.107 25.597 -16.786 1.00 31.14 189 ALA A O 1
ATOM 1462 N N . LEU A 1 190 ? -28.639 23.434 -16.383 1.00 34.56 190 LEU A N 1
ATOM 1463 C CA . LEU A 1 190 ? -29.450 23.288 -15.175 1.00 34.56 190 LEU A CA 1
ATOM 1464 C C . LEU A 1 190 ? -28.560 23.494 -13.943 1.00 34.56 190 LEU A C 1
ATOM 1466 O O . LEU A 1 190 ? -27.669 22.700 -13.652 1.00 34.56 190 LEU A O 1
ATOM 1470 N N . ASN A 1 191 ? -28.818 24.595 -13.242 1.00 36.75 191 ASN A N 1
ATOM 1471 C CA . ASN A 1 191 ? -28.255 24.934 -11.942 1.00 36.75 191 ASN A CA 1
ATOM 1472 C C . ASN A 1 191 ? -28.910 24.062 -10.857 1.00 36.75 191 ASN A C 1
ATOM 1474 O O . ASN A 1 191 ? -30.106 24.199 -10.598 1.00 36.75 191 ASN A O 1
ATOM 1478 N N . ALA A 1 192 ? -28.134 23.177 -10.231 1.00 37.91 192 ALA A N 1
ATOM 1479 C CA . ALA A 1 192 ? -28.549 22.422 -9.058 1.00 37.91 192 ALA A CA 1
ATOM 1480 C C . ALA A 1 192 ? -27.889 23.022 -7.808 1.00 37.91 192 ALA A C 1
ATOM 1482 O O . ALA A 1 192 ? -26.727 22.756 -7.507 1.00 37.91 192 ALA A O 1
ATOM 1483 N N . ASN A 1 193 ? -28.664 23.820 -7.072 1.00 39.53 193 ASN A N 1
ATOM 1484 C CA . ASN A 1 193 ? -28.409 24.087 -5.661 1.00 39.53 193 ASN A CA 1
ATOM 1485 C C . ASN A 1 193 ? -28.564 22.772 -4.888 1.00 39.53 193 ASN A C 1
ATOM 1487 O O . ASN A 1 193 ? -29.649 22.193 -4.872 1.00 39.53 193 ASN A O 1
ATOM 1491 N N . SER A 1 194 ? -27.509 22.331 -4.207 1.00 40.19 194 SER A N 1
ATOM 1492 C CA . SER A 1 194 ? -27.618 21.309 -3.169 1.00 40.19 194 SER A CA 1
ATOM 1493 C C . SER A 1 194 ? -26.930 21.796 -1.902 1.00 40.19 194 SER A C 1
ATOM 1495 O O . SER A 1 194 ? -25.700 21.868 -1.838 1.00 40.19 194 SER A O 1
ATOM 1497 N N . ASP A 1 195 ? -27.756 22.110 -0.906 1.00 43.81 195 ASP A N 1
ATOM 1498 C CA . ASP A 1 195 ? -27.385 22.226 0.498 1.00 43.81 195 ASP A CA 1
ATOM 1499 C C . ASP A 1 195 ? -26.615 20.974 0.934 1.00 43.81 195 ASP A C 1
ATOM 1501 O O . ASP A 1 195 ? -27.167 19.884 1.082 1.00 43.81 195 ASP A O 1
ATOM 1505 N N . GLY A 1 196 ? -25.304 21.131 1.106 1.00 36.09 196 GLY A N 1
ATOM 1506 C CA . GLY A 1 196 ? -24.411 20.100 1.610 1.00 36.09 196 GLY A CA 1
ATOM 1507 C C . GLY A 1 196 ? -24.072 20.376 3.064 1.00 36.09 196 GLY A C 1
ATOM 1508 O O . GLY A 1 196 ? -23.169 21.158 3.364 1.00 36.09 196 GLY A O 1
ATOM 1509 N N . THR A 1 197 ? -24.775 19.708 3.972 1.00 39.56 197 THR A N 1
ATOM 1510 C CA . THR A 1 197 ? -24.409 19.578 5.384 1.00 39.56 197 THR A CA 1
ATOM 1511 C C . THR A 1 197 ? -22.974 19.042 5.479 1.00 39.56 197 TH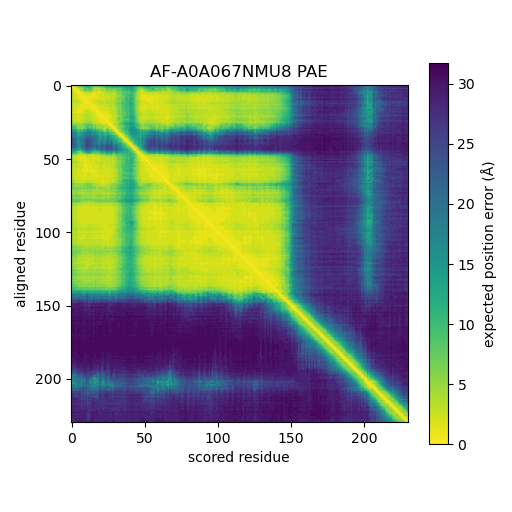R A C 1
ATOM 1513 O O . THR A 1 197 ? -22.698 17.870 5.222 1.00 39.56 197 THR A O 1
ATOM 1516 N N . ARG A 1 198 ? -22.027 19.927 5.809 1.00 37.28 198 ARG A N 1
ATOM 1517 C CA . ARG A 1 198 ? -20.624 19.584 6.071 1.00 37.28 198 ARG A CA 1
ATOM 1518 C C . ARG A 1 198 ? -20.539 18.758 7.355 1.00 37.28 198 ARG A C 1
ATOM 1520 O O . ARG A 1 198 ? -20.638 19.304 8.450 1.00 37.28 198 ARG A O 1
ATOM 1527 N N . LEU A 1 199 ? -20.334 17.451 7.214 1.00 44.31 199 LEU A N 1
ATOM 1528 C CA . LEU A 1 199 ? -19.918 16.590 8.322 1.00 44.31 199 LEU A CA 1
ATOM 1529 C C . LEU A 1 199 ? -18.498 16.978 8.781 1.00 44.31 199 LEU A C 1
ATOM 1531 O O . LEU A 1 199 ? -17.683 17.401 7.951 1.00 44.31 199 LEU A O 1
ATOM 1535 N N . PRO A 1 200 ? -18.184 16.863 10.083 1.00 40.19 200 PRO A N 1
ATOM 1536 C CA . PRO A 1 200 ? -16.915 17.323 10.629 1.00 40.19 200 PRO A CA 1
ATOM 1537 C C . PRO A 1 200 ? -15.748 16.487 10.093 1.00 40.19 200 PRO A C 1
ATOM 1539 O O . PRO A 1 200 ? -15.733 15.260 10.184 1.00 40.19 200 PRO A O 1
ATOM 1542 N N . ALA A 1 201 ? -14.749 17.174 9.537 1.00 39.19 201 ALA A N 1
ATOM 1543 C CA . ALA A 1 201 ? -13.500 16.572 9.103 1.00 39.19 201 ALA A CA 1
ATOM 1544 C C . ALA A 1 201 ? -12.798 15.899 10.294 1.00 39.19 201 ALA A C 1
ATOM 1546 O O . ALA A 1 201 ? -12.514 16.539 11.307 1.00 39.19 201 ALA A O 1
ATOM 1547 N N . ILE A 1 202 ? -12.498 14.606 10.169 1.00 52.16 202 ILE A N 1
ATOM 1548 C CA . ILE A 1 202 ? -11.595 13.924 11.095 1.00 52.16 202 ILE A CA 1
ATOM 1549 C C . ILE A 1 202 ? -10.191 14.476 10.847 1.00 52.16 202 ILE A C 1
ATOM 1551 O O . ILE A 1 202 ? -9.714 14.495 9.712 1.00 52.16 202 ILE A O 1
ATOM 1555 N N . TYR A 1 203 ? -9.545 14.937 11.915 1.00 46.12 203 TYR A N 1
ATOM 1556 C CA . TYR A 1 203 ? -8.156 15.373 11.899 1.00 46.12 203 TYR A CA 1
ATOM 1557 C C . TYR A 1 203 ? -7.247 14.173 11.606 1.00 46.12 203 TYR A C 1
ATOM 1559 O O . TYR A 1 203 ? -7.059 13.307 12.461 1.00 46.12 203 TYR A O 1
ATOM 1567 N N . PHE A 1 204 ? -6.706 14.120 10.391 1.00 48.12 204 PHE A N 1
ATOM 1568 C CA . PHE A 1 204 ? -5.558 13.283 10.068 1.00 48.12 204 PHE A CA 1
ATOM 1569 C C . PHE A 1 204 ? -4.306 14.135 10.313 1.00 48.12 204 PHE A C 1
ATOM 1571 O O . PHE A 1 204 ? -4.159 15.165 9.646 1.00 48.12 204 PHE A O 1
ATOM 1578 N N . PRO A 1 205 ? -3.439 13.783 11.279 1.00 38.00 205 PRO A N 1
ATOM 1579 C CA . PRO A 1 205 ? -2.210 14.530 11.499 1.00 38.00 205 PRO A CA 1
ATOM 1580 C C . PRO A 1 205 ? -1.369 14.521 10.211 1.00 38.00 205 PRO A C 1
ATOM 1582 O O . PRO A 1 205 ? -1.326 13.499 9.518 1.00 38.00 205 PRO A O 1
ATOM 1585 N N . PRO A 1 206 ? -0.738 15.649 9.843 1.00 34.34 206 PRO A N 1
ATOM 1586 C CA . PRO A 1 206 ? 0.086 15.717 8.646 1.00 34.34 206 PRO A CA 1
ATOM 1587 C C . PRO A 1 206 ? 1.254 14.721 8.738 1.00 34.34 206 PRO A C 1
ATOM 1589 O O . PRO A 1 206 ? 1.781 14.503 9.833 1.00 34.34 206 PRO A O 1
ATOM 1592 N N . PRO A 1 207 ? 1.691 14.133 7.609 1.00 36.22 207 PRO A N 1
ATOM 1593 C CA . PRO A 1 207 ? 2.859 13.268 7.597 1.00 36.22 207 PRO A CA 1
ATOM 1594 C C . PRO A 1 207 ? 4.072 14.080 8.054 1.00 36.22 207 PRO A C 1
ATOM 1596 O O . PRO A 1 207 ? 4.430 15.094 7.449 1.00 36.22 207 PRO A O 1
ATOM 1599 N N . HIS A 1 208 ? 4.697 13.653 9.150 1.00 42.66 208 HIS A N 1
ATOM 1600 C CA . HIS A 1 208 ? 5.964 14.212 9.590 1.00 42.66 208 HIS A CA 1
ATOM 1601 C C . HIS A 1 208 ? 7.030 13.838 8.557 1.00 42.66 208 HIS A C 1
ATOM 1603 O O . HIS A 1 208 ? 7.659 12.787 8.644 1.00 42.66 208 HIS A O 1
ATOM 1609 N N . HIS A 1 209 ? 7.253 14.709 7.571 1.00 39.22 209 HIS A N 1
ATOM 1610 C CA . HIS A 1 209 ? 8.510 14.717 6.839 1.00 39.22 209 HIS A CA 1
ATOM 1611 C C . HIS A 1 209 ? 9.601 15.048 7.854 1.00 39.22 209 HIS A C 1
ATOM 1613 O O . HIS A 1 209 ? 9.829 16.213 8.186 1.00 39.22 209 HIS A O 1
ATOM 1619 N N . SER A 1 210 ? 10.245 14.011 8.386 1.00 35.97 210 SER A N 1
ATOM 1620 C CA . SER A 1 210 ? 11.458 14.156 9.174 1.00 35.97 210 SER A CA 1
ATOM 1621 C C . SER A 1 210 ? 12.549 14.667 8.236 1.00 35.97 210 SER A C 1
ATOM 1623 O O . SER A 1 210 ? 13.294 13.906 7.622 1.00 35.97 210 SER A O 1
ATOM 1625 N N . ARG A 1 211 ? 12.603 15.991 8.054 1.00 35.31 211 ARG A N 1
ATOM 1626 C CA . ARG A 1 211 ? 13.785 16.659 7.520 1.00 35.31 211 ARG A CA 1
ATOM 1627 C C . ARG A 1 211 ? 14.871 16.472 8.569 1.00 35.31 211 ARG A C 1
ATOM 1629 O O . ARG A 1 211 ? 14.932 17.217 9.544 1.00 35.31 211 ARG A O 1
ATOM 1636 N N . PHE A 1 212 ? 15.710 15.461 8.376 1.00 33.88 212 PHE A N 1
ATOM 1637 C CA . PHE A 1 212 ? 16.982 15.340 9.074 1.00 33.88 212 PHE A CA 1
ATOM 1638 C C . PHE A 1 212 ? 17.861 16.545 8.700 1.00 33.88 212 PHE A C 1
ATOM 1640 O O . PHE A 1 212 ? 18.676 16.486 7.785 1.00 33.88 212 PHE A O 1
ATOM 1647 N N . SER A 1 213 ? 17.696 17.663 9.406 1.00 30.34 213 SER A N 1
ATOM 1648 C CA . SER A 1 213 ? 18.744 18.673 9.515 1.00 30.34 213 SER A CA 1
ATOM 1649 C C . SER A 1 213 ? 19.745 18.163 10.540 1.00 30.34 213 SER A C 1
ATOM 1651 O O . SER A 1 213 ? 19.575 18.338 11.745 1.00 30.34 213 SER A O 1
ATOM 1653 N N . VAL A 1 214 ? 20.796 17.510 10.050 1.00 35.09 214 VAL A N 1
ATOM 1654 C CA . VAL A 1 214 ? 22.017 17.286 10.823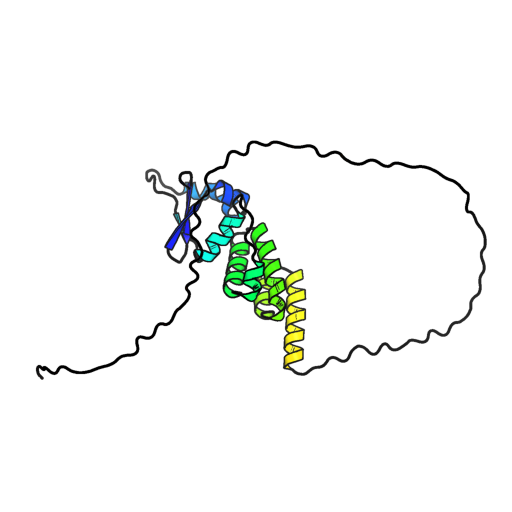 1.00 35.09 214 VAL A CA 1
ATOM 1655 C C . VAL A 1 214 ? 22.639 18.659 11.079 1.00 35.09 214 VAL A C 1
ATOM 1657 O O . VAL A 1 214 ? 23.356 19.200 10.242 1.00 35.09 214 VAL A O 1
ATOM 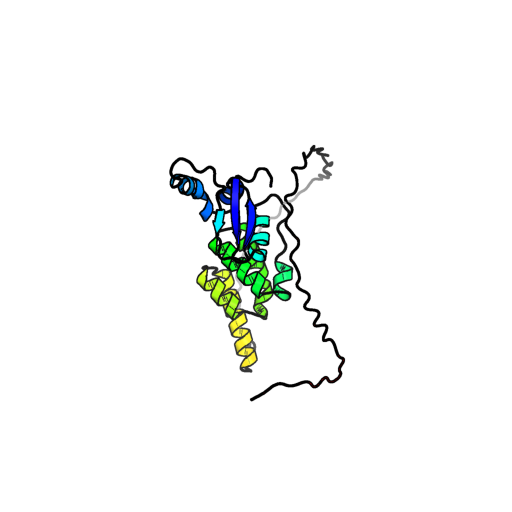1660 N N . VAL A 1 215 ? 22.330 19.250 12.230 1.00 35.56 215 VAL A N 1
ATOM 1661 C CA . VAL A 1 215 ? 23.097 20.369 12.777 1.00 35.56 215 VAL A CA 1
ATOM 1662 C C . VAL A 1 215 ? 24.143 19.756 13.698 1.00 35.56 215 VAL A C 1
ATOM 1664 O O . VAL A 1 215 ? 23.867 19.432 14.850 1.00 35.56 215 VAL A O 1
ATOM 1667 N N . LEU A 1 216 ? 25.342 19.540 13.160 1.00 33.47 216 LEU A N 1
ATOM 1668 C CA . LEU A 1 216 ? 26.536 19.281 13.963 1.00 33.47 216 LEU A CA 1
ATOM 1669 C C . LEU A 1 216 ? 26.859 20.545 14.777 1.00 33.47 216 LEU A C 1
ATOM 1671 O O . LEU A 1 216 ? 27.057 21.599 14.167 1.00 33.47 216 LEU A O 1
ATOM 1675 N N . PRO A 1 217 ? 26.990 20.485 16.113 1.00 35.75 217 PRO A N 1
ATOM 1676 C CA . PRO A 1 217 ? 27.638 21.558 16.844 1.00 35.75 217 PRO A CA 1
ATOM 1677 C C . PRO A 1 217 ? 29.160 21.376 16.757 1.00 35.75 217 PRO A C 1
ATOM 1679 O O . PRO A 1 217 ? 29.748 20.491 17.378 1.00 35.75 217 PRO A O 1
ATOM 1682 N N . LEU A 1 218 ? 29.799 22.238 15.964 1.00 34.34 218 LEU A N 1
ATOM 1683 C CA . LEU A 1 218 ? 31.233 22.507 16.026 1.00 34.34 218 LEU A CA 1
ATOM 1684 C C . LEU A 1 218 ? 31.476 23.517 17.159 1.00 34.34 218 LEU A C 1
ATOM 1686 O O . LEU A 1 218 ? 30.980 24.636 17.061 1.00 34.34 218 LEU A O 1
ATOM 1690 N N . THR A 1 219 ? 32.209 23.113 18.203 1.00 39.97 219 THR A N 1
ATOM 1691 C CA . THR A 1 219 ? 33.072 23.880 19.150 1.00 39.97 219 THR A CA 1
ATOM 1692 C C . THR A 1 219 ? 33.055 23.161 20.510 1.00 39.97 219 THR A C 1
ATOM 1694 O O . THR A 1 219 ? 32.024 23.036 21.150 1.00 39.97 219 THR A O 1
ATOM 1697 N N . ALA A 1 220 ? 34.083 22.386 20.861 1.00 34.56 220 ALA A N 1
ATOM 1698 C CA . ALA A 1 220 ? 35.409 22.773 21.356 1.00 34.56 220 ALA A CA 1
ATOM 1699 C C . ALA A 1 220 ? 35.428 23.295 22.811 1.00 34.56 220 ALA A C 1
ATOM 1701 O O . ALA A 1 220 ? 34.908 24.364 23.102 1.00 34.56 220 ALA A O 1
ATOM 1702 N N . LEU A 1 221 ? 36.188 22.568 23.647 1.00 33.56 221 LEU A N 1
ATOM 1703 C CA . LEU A 1 221 ? 37.291 23.067 24.492 1.00 33.56 221 LEU A CA 1
ATOM 1704 C C . LEU A 1 221 ? 37.200 22.778 26.013 1.00 33.56 221 LEU A C 1
ATOM 1706 O O . LEU A 1 221 ? 36.547 23.475 26.773 1.00 33.56 221 LEU A O 1
ATOM 1710 N N . SER A 1 222 ? 38.032 21.804 26.408 1.00 35.56 222 SER A N 1
ATOM 1711 C CA . SER A 1 222 ? 39.000 21.821 27.522 1.00 35.56 222 SER A CA 1
ATOM 1712 C C . SER A 1 222 ? 38.558 21.807 28.998 1.00 35.56 222 SER A C 1
ATOM 1714 O O . SER A 1 222 ? 37.966 22.738 29.526 1.00 35.56 222 SER A O 1
ATOM 1716 N N . GLN A 1 223 ? 39.098 20.776 29.665 1.00 39.66 223 GLN A N 1
ATOM 1717 C CA . GLN A 1 223 ? 39.632 20.726 31.033 1.00 39.66 223 GLN A CA 1
ATOM 1718 C C . GLN A 1 223 ? 38.690 20.966 32.221 1.00 39.66 223 GLN A C 1
ATOM 1720 O O . GLN A 1 223 ? 38.357 22.093 32.573 1.00 39.66 223 GLN A O 1
ATOM 1725 N N . ARG A 1 224 ? 38.557 19.915 33.043 1.00 39.94 224 ARG A N 1
ATOM 1726 C CA . ARG A 1 224 ? 39.093 19.986 34.412 1.00 39.94 224 ARG A CA 1
ATOM 1727 C C . ARG A 1 224 ? 39.398 18.614 35.011 1.00 39.94 224 ARG A C 1
ATOM 1729 O O . ARG A 1 224 ? 38.527 17.771 35.183 1.00 39.94 224 ARG A O 1
ATOM 1736 N N . PHE A 1 225 ? 40.671 18.465 35.364 1.00 41.34 225 PHE A N 1
ATOM 1737 C CA . PHE A 1 225 ? 41.180 17.641 36.454 1.00 41.34 225 PHE A CA 1
ATOM 1738 C C . PHE A 1 225 ? 40.276 17.715 37.699 1.00 41.34 225 PHE A C 1
ATOM 1740 O O . PHE A 1 225 ? 40.035 18.809 38.208 1.00 41.34 225 PHE A O 1
ATOM 1747 N N . ASN A 1 226 ? 39.887 16.567 38.258 1.00 38.66 226 ASN A N 1
ATOM 1748 C CA . ASN A 1 226 ? 40.271 16.195 39.624 1.00 38.66 226 ASN 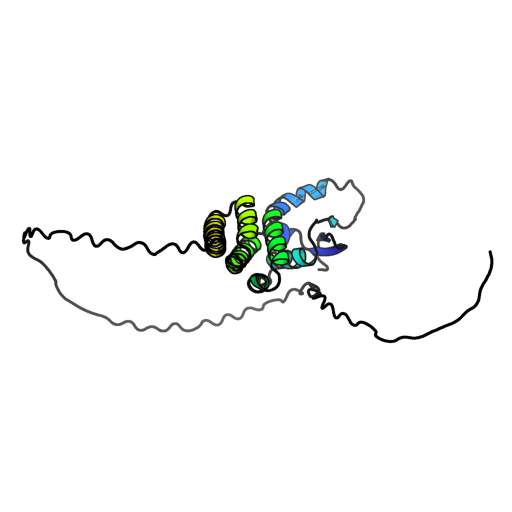A CA 1
ATOM 1749 C C . ASN A 1 226 ? 39.920 14.731 39.915 1.00 38.66 226 ASN A C 1
ATOM 1751 O O . ASN A 1 226 ? 38.903 14.217 39.462 1.00 38.66 226 ASN A O 1
ATOM 1755 N N . GLY A 1 227 ? 40.817 14.062 40.636 1.00 34.69 227 GLY A N 1
ATOM 1756 C CA . GLY A 1 227 ? 40.892 12.608 40.711 1.00 34.69 227 GLY A CA 1
ATOM 1757 C C . GLY A 1 227 ? 40.006 11.923 41.747 1.00 34.69 227 GLY A C 1
ATOM 1758 O O . GLY A 1 227 ? 39.282 12.561 42.507 1.00 34.69 227 GLY A O 1
ATOM 1759 N N . ARG A 1 228 ? 40.175 10.596 41.816 1.00 44.38 228 ARG A N 1
ATOM 1760 C CA . ARG A 1 228 ? 40.395 9.802 43.039 1.00 44.38 228 ARG A CA 1
ATOM 1761 C C . ARG A 1 228 ? 40.611 8.324 42.671 1.00 44.38 228 ARG A C 1
ATOM 1763 O O . ARG A 1 228 ? 39.717 7.708 42.117 1.00 44.38 228 ARG A O 1
ATOM 1770 N N . ARG A 1 229 ? 41.794 7.824 43.059 1.00 44.41 229 ARG A N 1
ATOM 1771 C CA . ARG A 1 229 ? 42.115 6.495 43.628 1.00 44.41 229 ARG A CA 1
ATOM 1772 C C . ARG A 1 229 ? 41.557 5.252 42.909 1.00 44.41 229 ARG A C 1
ATOM 1774 O O . ARG A 1 229 ? 40.370 4.977 43.013 1.00 44.41 229 ARG A O 1
ATOM 1781 N N . CYS A 1 230 ? 42.440 4.446 42.322 1.00 43.16 230 CYS A N 1
ATOM 1782 C CA . CYS A 1 230 ? 43.179 3.376 43.009 1.00 43.16 230 CYS A CA 1
ATOM 1783 C C . CYS A 1 230 ? 44.535 3.188 42.323 1.00 43.16 230 CYS A C 1
ATOM 1785 O O . CYS A 1 230 ? 44.620 3.529 41.122 1.00 43.16 230 CYS A O 1
#

Sequence (230 aa):
APDSDISLLSSDNVLFKVHRINLKMHSDIFADADDISTFKTSNQQAPEIVALAEHSTVLSILLRYMYRQPPPDLSALAHDDFLLLEQIAEAAEKYRVFFAIDAAVRALRLSLPTNPFQILSFAIKHKHPSLVDAAAEWGLRASSLAMGLVVPPPSRTRRTRSITSDFDSNDEGDEGVTTTDNGNSTPTALNANSDGTRLPAIYFPPPHHSRFSVVLPLTALSQRFNGRRC

InterPro domains:
  IPR000210 BTB/POZ domain [PF00651] (4-95)
  IPR000210 BTB/POZ domain [PS50097] (4-67)
  IPR011333 SKP1/BTB/POZ domain superfamily [G3DSA:3.30.710.10] (2-139)
  IPR011333 SKP1/BTB/POZ domain superfamily [SSF54695] (5-108)

Secondary structure (DSSP, 8-state):
-TT--EEEE-TTS-EEEE-HHHHHHH-GGGTTTTGGGGG--SS--PPPEEE-SS-HHHHHHHHHHTSSSPPPP-TTHHHH-HHHHHHHHHHHHHTT-HHHHHHHHHHHHHTTTT-HHHHHHHHHHTT-HHHHHHHHHHHHHHHHHHTT-------------------------------------PPPP---------PPPP--PPP-----------------------